Protein AF-A0A383DAI7-F1 (afdb_monomer_lite)

pLDDT: mean 95.08, std 5.39, range [47.72, 98.5]

Secondary structure (DSSP, 8-state):
-----EEEE--SBS--EEEEE-TT--EEEEETT---EEHHHHHHHHT--SHHHHHHHHSPEEEEE-SSSS-EEE-SGGGTTPBBSS-EE-SSS-EE-TT-B--HHHHHHHHHTT--EEEBPGGGGTT-EESS-EE-TTT--EEE-TT-B--HHHHHHHHHTT--EEEEE-GGGSTTTTHHHHHHHH----SHHHHHHHHHHHH-TTSPP-HHHHHHHHHHHHT-TTT-B-TTGGG-

Organism: NCBI:txid408172

Radius of gyration: 21.9 Å; chains: 1; bounding box: 50×42×58 Å

Structure (mmCIF, N/CA/C/O backbone):
data_AF-A0A383DAI7-F1
#
_entry.id   AF-A0A383DAI7-F1
#
loop_
_atom_site.group_PDB
_atom_site.id
_atom_site.type_symbol
_atom_site.label_atom_id
_atom_site.label_alt_id
_atom_site.label_comp_id
_atom_site.label_asym_id
_atom_site.label_entity_id
_atom_site.label_seq_id
_atom_site.pdbx_PDB_ins_code
_atom_site.Cartn_x
_atom_site.Cartn_y
_atom_site.Cartn_z
_atom_site.occupancy
_atom_site.B_iso_or_equiv
_atom_site.auth_seq_id
_atom_site.auth_comp_id
_atom_site.auth_asym_id
_atom_site.auth_atom_id
_atom_site.pdbx_PDB_model_num
ATOM 1 N N . ASP A 1 1 ? 25.869 6.395 13.790 1.00 47.72 1 ASP A N 1
ATOM 2 C CA . ASP A 1 1 ? 25.777 5.940 12.390 1.00 47.72 1 ASP A CA 1
ATOM 3 C C . ASP A 1 1 ? 24.558 5.067 12.188 1.00 47.72 1 ASP A C 1
ATOM 5 O O . ASP A 1 1 ? 24.351 4.128 12.946 1.00 47.72 1 ASP A O 1
ATOM 9 N N . ARG A 1 2 ? 23.694 5.430 11.236 1.00 57.94 2 ARG A N 1
ATOM 10 C CA . ARG A 1 2 ? 22.498 4.650 10.897 1.00 57.94 2 ARG A CA 1
ATOM 11 C C . ARG A 1 2 ? 22.957 3.480 10.023 1.00 57.94 2 ARG A C 1
ATOM 13 O O . ARG A 1 2 ? 23.590 3.718 8.997 1.00 57.94 2 ARG A O 1
ATOM 20 N N . GLN A 1 3 ? 22.703 2.244 10.447 1.00 65.12 3 GLN A N 1
ATOM 21 C CA . GLN A 1 3 ? 23.078 1.055 9.682 1.00 65.12 3 GLN A CA 1
ATOM 22 C C . GLN A 1 3 ? 22.303 1.054 8.358 1.00 65.12 3 GLN A C 1
ATOM 24 O O . GLN A 1 3 ? 21.074 1.025 8.356 1.00 65.12 3 GLN A O 1
ATOM 29 N N . LEU A 1 4 ? 23.019 1.155 7.238 1.00 75.88 4 LEU A N 1
ATOM 30 C CA . LEU A 1 4 ? 22.425 1.069 5.908 1.00 75.88 4 LEU A CA 1
ATOM 31 C C . LEU A 1 4 ? 22.321 -0.406 5.528 1.00 75.88 4 LEU A C 1
ATOM 33 O O . LEU A 1 4 ? 23.326 -1.115 5.492 1.00 75.88 4 LEU A O 1
ATOM 37 N N . PHE A 1 5 ? 21.100 -0.860 5.262 1.00 84.56 5 PHE A N 1
ATOM 38 C CA . PHE A 1 5 ? 20.837 -2.201 4.756 1.00 84.56 5 PHE A CA 1
ATOM 39 C C . PHE A 1 5 ? 20.836 -2.186 3.228 1.00 84.56 5 PHE A C 1
ATOM 41 O O . PHE A 1 5 ? 20.325 -1.251 2.606 1.00 84.56 5 PHE A O 1
ATOM 48 N N . VAL A 1 6 ? 21.399 -3.237 2.636 1.00 90.62 6 VAL A N 1
ATOM 49 C CA . VAL A 1 6 ? 21.390 -3.482 1.193 1.00 90.62 6 VAL A CA 1
ATOM 50 C C . VAL A 1 6 ? 20.902 -4.905 0.967 1.00 90.62 6 VAL A C 1
ATOM 52 O O . VAL A 1 6 ? 21.337 -5.824 1.659 1.00 90.62 6 VAL A O 1
ATOM 55 N N . ALA A 1 7 ? 20.015 -5.086 -0.006 1.00 94.75 7 ALA A N 1
ATOM 56 C CA . ALA A 1 7 ? 19.607 -6.395 -0.497 1.00 94.75 7 ALA A CA 1
ATOM 57 C C . ALA A 1 7 ? 20.043 -6.540 -1.955 1.00 94.75 7 ALA A C 1
ATOM 59 O O . ALA A 1 7 ? 19.902 -5.603 -2.739 1.00 94.75 7 ALA A O 1
ATOM 60 N N . GLN A 1 8 ? 20.575 -7.702 -2.329 1.00 96.19 8 GLN A N 1
ATOM 61 C CA . GLN A 1 8 ? 21.038 -7.967 -3.690 1.00 96.19 8 GLN A CA 1
ATOM 62 C C . GLN A 1 8 ? 20.413 -9.256 -4.214 1.00 96.19 8 GLN A C 1
ATOM 64 O O . GLN A 1 8 ? 20.412 -10.281 -3.538 1.00 96.19 8 GLN A O 1
ATOM 69 N N . ILE A 1 9 ? 19.907 -9.196 -5.440 1.00 96.50 9 ILE A N 1
ATOM 70 C CA . ILE A 1 9 ? 19.391 -10.327 -6.201 1.00 96.50 9 ILE A CA 1
ATOM 71 C C . ILE A 1 9 ? 20.384 -10.581 -7.329 1.00 96.50 9 ILE A C 1
ATOM 73 O O . ILE A 1 9 ? 20.496 -9.795 -8.275 1.00 96.50 9 ILE A O 1
ATOM 77 N N . ILE A 1 10 ? 21.127 -11.677 -7.195 1.00 96.06 10 ILE A N 1
ATOM 78 C CA . ILE A 1 10 ? 22.219 -12.045 -8.092 1.00 96.06 10 ILE A CA 1
ATOM 79 C C . ILE A 1 10 ? 21.820 -13.328 -8.826 1.00 96.06 10 ILE A C 1
ATOM 81 O O . ILE A 1 10 ? 21.856 -14.406 -8.229 1.00 96.06 10 ILE A O 1
ATOM 85 N N . PRO A 1 11 ? 21.410 -13.247 -10.102 1.00 96.25 11 PRO A N 1
ATOM 86 C CA . PRO A 1 11 ? 21.121 -14.438 -10.885 1.00 96.25 11 PRO A CA 1
ATOM 87 C C . PRO A 1 11 ? 22.417 -15.158 -11.284 1.00 96.25 11 PRO A C 1
ATOM 89 O O . PRO A 1 11 ? 23.485 -14.551 -11.376 1.00 96.25 11 PRO A O 1
ATOM 92 N N . TYR A 1 12 ? 22.312 -16.450 -11.607 1.00 96.50 12 TYR A N 1
ATOM 93 C CA . TYR A 1 12 ? 23.394 -17.181 -12.277 1.00 96.50 12 TYR A CA 1
ATOM 94 C C . TYR A 1 12 ? 23.713 -16.544 -13.637 1.00 96.50 12 TYR A C 1
ATOM 96 O O . TYR A 1 12 ? 24.871 -16.455 -14.047 1.00 96.50 12 TYR A O 1
ATOM 104 N N . ARG A 1 13 ? 22.676 -16.067 -14.331 1.00 96.38 13 ARG A N 1
ATOM 105 C CA . ARG A 1 13 ? 22.780 -15.379 -15.614 1.00 96.38 13 ARG A CA 1
ATOM 106 C C . ARG A 1 13 ? 21.677 -14.336 -15.727 1.00 96.38 13 ARG A C 1
ATOM 108 O O . ARG A 1 13 ? 20.520 -14.668 -15.510 1.00 96.38 13 ARG A O 1
ATOM 115 N N . GLY A 1 14 ? 22.027 -13.108 -16.095 1.00 96.38 14 GLY A N 1
ATOM 116 C CA . GLY A 1 14 ? 21.077 -12.003 -16.239 1.00 96.38 14 GLY A CA 1
ATOM 117 C C . GLY A 1 14 ? 21.451 -10.799 -15.381 1.00 96.38 14 GLY A C 1
ATOM 118 O O . GLY A 1 14 ? 22.552 -10.743 -14.828 1.00 96.38 14 GLY A O 1
ATOM 119 N N . SER A 1 15 ? 20.539 -9.833 -15.300 1.00 96.75 15 SER A N 1
ATOM 120 C CA . SER A 1 15 ? 20.807 -8.552 -14.649 1.00 96.75 15 SER A CA 1
ATOM 121 C C . SER A 1 15 ? 20.764 -8.619 -13.123 1.00 96.75 15 SER A C 1
ATOM 123 O O . SER A 1 15 ? 19.900 -9.257 -12.529 1.00 96.75 15 SER A O 1
ATOM 125 N N . TRP A 1 16 ? 21.679 -7.922 -12.463 1.00 96.62 16 TRP A N 1
ATOM 126 C CA . TRP A 1 16 ? 21.687 -7.828 -11.002 1.00 96.62 16 TRP A CA 1
ATOM 127 C C . TRP A 1 16 ? 20.705 -6.756 -10.549 1.00 96.62 16 TRP A C 1
ATOM 129 O O . TRP A 1 16 ? 20.630 -5.696 -11.173 1.00 96.62 16 TRP A O 1
ATOM 139 N N . VAL A 1 17 ? 19.996 -7.005 -9.449 1.00 97.94 17 VAL A N 1
ATOM 140 C CA . VAL A 1 17 ? 19.117 -6.013 -8.817 1.00 97.94 17 VAL A CA 1
ATOM 141 C C . VAL A 1 17 ? 19.597 -5.765 -7.401 1.00 97.94 17 VAL A C 1
ATOM 143 O O . VAL A 1 17 ? 19.804 -6.704 -6.642 1.00 97.94 17 VAL A O 1
ATOM 146 N N . GLU A 1 18 ? 19.779 -4.504 -7.038 1.00 97.62 18 GLU A N 1
ATOM 147 C CA . GLU A 1 18 ? 20.257 -4.119 -5.712 1.00 97.62 18 GLU A CA 1
ATOM 148 C C . GLU A 1 18 ? 19.312 -3.076 -5.123 1.00 97.62 18 GLU A C 1
ATOM 150 O O . GLU A 1 18 ? 19.076 -2.049 -5.756 1.00 97.62 18 GLU A O 1
ATOM 155 N N . PHE A 1 19 ? 18.780 -3.330 -3.930 1.00 97.12 19 PHE A N 1
ATOM 156 C CA . PHE A 1 19 ? 17.951 -2.396 -3.176 1.00 97.12 19 PHE A CA 1
ATOM 157 C C . PHE A 1 19 ? 18.759 -1.781 -2.038 1.00 97.12 19 PHE A C 1
ATOM 159 O O . PHE A 1 19 ? 19.460 -2.492 -1.318 1.00 97.12 19 PHE A O 1
ATOM 166 N N . GLU A 1 20 ? 18.645 -0.468 -1.859 1.00 94.62 20 GLU A N 1
ATOM 167 C CA . GLU A 1 20 ? 19.342 0.272 -0.804 1.00 94.62 20 GLU A CA 1
ATOM 168 C C . GLU A 1 20 ? 18.460 1.384 -0.229 1.00 94.62 20 GLU A C 1
ATOM 170 O O . GLU A 1 20 ? 17.701 2.030 -0.956 1.00 94.62 20 GLU A O 1
ATOM 175 N N . TYR A 1 21 ? 18.601 1.647 1.070 1.00 91.31 21 TYR A N 1
ATOM 176 C CA . TYR A 1 21 ? 18.029 2.832 1.709 1.00 91.31 21 TYR A CA 1
ATOM 177 C C . TYR A 1 21 ? 19.010 4.002 1.639 1.00 91.31 21 TYR A C 1
ATOM 179 O O . TYR A 1 21 ? 20.227 3.814 1.708 1.00 91.31 21 TYR A O 1
ATOM 187 N N . ASP A 1 22 ? 18.499 5.228 1.551 1.00 89.19 22 ASP A N 1
ATOM 188 C CA . ASP A 1 22 ? 19.302 6.419 1.831 1.00 89.19 22 ASP A CA 1
ATOM 189 C C . ASP A 1 22 ? 19.131 6.916 3.278 1.00 89.19 22 ASP A C 1
ATOM 191 O O . ASP A 1 22 ? 18.362 6.378 4.074 1.00 89.19 22 ASP A O 1
ATOM 195 N N . ALA A 1 23 ? 19.848 7.985 3.636 1.00 86.88 23 ALA A N 1
ATOM 196 C CA . ALA A 1 23 ? 19.765 8.586 4.969 1.00 86.88 23 ALA A CA 1
ATOM 197 C C . ALA A 1 23 ? 18.363 9.131 5.325 1.00 86.88 23 ALA A C 1
ATOM 199 O O . ALA A 1 23 ? 18.073 9.344 6.505 1.00 86.88 23 ALA A O 1
ATOM 200 N N . LYS A 1 24 ? 17.504 9.354 4.322 1.00 88.44 24 LYS A N 1
ATOM 201 C CA . LYS A 1 24 ? 16.123 9.834 4.452 1.00 88.44 24 LYS A CA 1
ATOM 202 C C . LYS A 1 24 ? 15.103 8.687 4.431 1.00 88.44 24 LYS A C 1
ATOM 204 O O . LYS A 1 24 ? 13.914 8.972 4.347 1.00 88.44 24 LYS A O 1
ATOM 209 N N . ASN A 1 25 ? 15.549 7.430 4.534 1.00 88.00 25 ASN A N 1
ATOM 210 C CA . ASN A 1 25 ? 14.718 6.222 4.460 1.00 88.00 25 ASN A CA 1
ATOM 211 C C . ASN A 1 25 ? 13.966 6.048 3.128 1.00 88.00 25 ASN A C 1
ATOM 213 O O . ASN A 1 25 ? 12.974 5.326 3.078 1.00 88.00 25 ASN A O 1
ATOM 217 N N . LEU A 1 26 ? 14.433 6.666 2.040 1.00 94.19 26 LEU A N 1
ATOM 218 C CA . LEU A 1 26 ? 13.880 6.394 0.715 1.00 94.19 26 LEU A CA 1
ATOM 219 C C . LEU A 1 26 ? 14.482 5.102 0.167 1.00 94.19 26 LEU A C 1
ATOM 221 O O . LEU A 1 26 ? 15.702 4.912 0.224 1.00 94.19 26 LEU A O 1
ATOM 225 N N . LEU A 1 27 ? 13.631 4.238 -0.382 1.00 96.38 27 LEU A N 1
ATOM 226 C CA . LEU A 1 27 ? 14.052 2.981 -0.983 1.00 96.38 27 LEU A CA 1
ATOM 227 C C . LEU A 1 27 ? 14.440 3.202 -2.443 1.00 96.38 27 LEU A C 1
ATOM 229 O O . LEU A 1 27 ? 13.632 3.625 -3.275 1.00 96.38 27 LEU A O 1
ATOM 233 N N . TYR A 1 28 ? 15.685 2.875 -2.758 1.00 97.31 28 TYR A N 1
ATOM 234 C CA . TYR A 1 28 ? 16.216 2.905 -4.109 1.00 97.31 28 TYR A CA 1
ATOM 235 C C . TYR A 1 28 ? 16.496 1.502 -4.617 1.00 97.31 28 TYR A C 1
ATOM 237 O O . TYR A 1 28 ? 16.726 0.571 -3.850 1.00 97.31 28 TYR A O 1
ATOM 245 N N . VAL A 1 29 ? 16.543 1.392 -5.937 1.00 97.94 29 VAL A N 1
ATOM 246 C CA . VAL A 1 29 ? 16.979 0.210 -6.661 1.00 97.94 29 VAL A CA 1
ATOM 247 C C . VAL A 1 29 ? 18.035 0.582 -7.701 1.00 97.94 29 VAL A C 1
ATOM 249 O O . VAL A 1 29 ? 18.036 1.683 -8.265 1.00 97.94 29 VAL A O 1
ATOM 252 N N . ARG A 1 30 ? 18.948 -0.349 -7.962 1.00 97.06 30 ARG A N 1
ATOM 253 C CA . ARG A 1 30 ? 19.915 -0.326 -9.060 1.00 97.06 30 ARG A CA 1
ATOM 254 C C . ARG A 1 30 ? 19.759 -1.599 -9.868 1.00 97.06 30 ARG A C 1
ATOM 256 O O . ARG A 1 30 ? 19.587 -2.673 -9.303 1.00 97.06 30 ARG A O 1
ATOM 263 N N . ILE A 1 31 ? 19.890 -1.466 -11.180 1.00 97.75 31 ILE A N 1
ATOM 264 C CA . ILE A 1 31 ? 19.975 -2.600 -12.096 1.00 97.75 31 ILE A CA 1
ATOM 265 C C . ILE A 1 31 ? 21.364 -2.564 -12.737 1.00 97.75 31 ILE A C 1
ATOM 267 O O . ILE A 1 31 ? 21.794 -1.501 -13.191 1.00 97.75 31 ILE A O 1
ATOM 271 N N . ASP A 1 32 ? 22.091 -3.681 -12.720 1.00 94.88 32 ASP A N 1
ATOM 272 C CA . ASP A 1 32 ? 23.451 -3.816 -13.273 1.00 94.88 32 ASP A CA 1
ATOM 273 C C . ASP A 1 32 ? 24.429 -2.724 -12.804 1.00 94.88 32 ASP A C 1
ATOM 275 O O . ASP A 1 32 ? 25.211 -2.169 -13.584 1.00 94.88 32 ASP A O 1
ATOM 279 N N . ARG A 1 33 ? 24.352 -2.368 -11.512 1.00 91.31 33 ARG A N 1
ATOM 280 C CA . ARG A 1 33 ? 25.168 -1.318 -10.867 1.00 91.31 33 ARG A CA 1
ATOM 281 C C . ARG A 1 33 ? 25.083 0.057 -11.548 1.00 91.31 33 ARG A C 1
ATOM 283 O O . ARG A 1 33 ? 25.945 0.915 -11.346 1.00 91.31 33 ARG A O 1
ATOM 290 N N . LYS A 1 34 ? 24.041 0.299 -12.350 1.00 93.6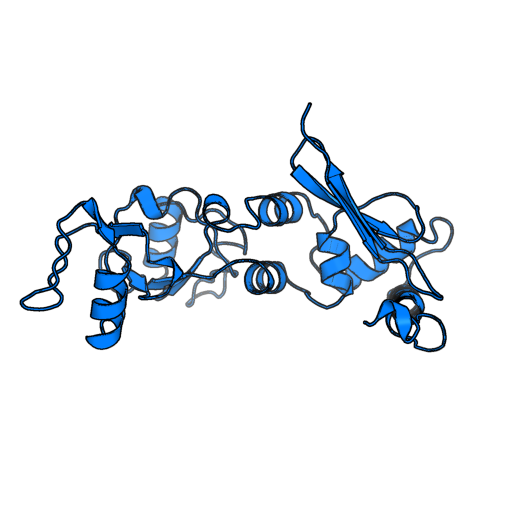2 34 LYS A N 1
ATOM 291 C CA . LYS A 1 34 ? 23.766 1.602 -12.967 1.00 93.62 34 LYS A CA 1
ATOM 292 C C . LYS A 1 34 ? 23.264 2.608 -11.923 1.00 93.62 34 LYS A C 1
ATOM 294 O O . LYS A 1 34 ? 23.224 2.347 -10.716 1.00 93.62 34 LYS A O 1
ATOM 299 N N . ARG A 1 35 ? 22.934 3.818 -12.390 1.00 93.06 35 ARG A N 1
ATOM 300 C CA . ARG A 1 35 ? 22.412 4.891 -11.533 1.00 93.06 35 ARG A CA 1
ATOM 301 C C . ARG A 1 35 ? 21.141 4.425 -10.824 1.00 93.06 35 ARG A C 1
ATOM 303 O O . ARG A 1 35 ? 20.253 3.864 -11.461 1.00 93.06 35 ARG A O 1
ATOM 310 N N . LYS A 1 36 ? 21.074 4.692 -9.521 1.00 95.69 36 LYS A N 1
ATOM 311 C CA . LYS A 1 36 ? 19.928 4.335 -8.689 1.00 95.69 36 LYS A CA 1
ATOM 312 C C . LYS A 1 36 ? 18.686 5.154 -9.024 1.00 95.69 36 LYS A C 1
ATOM 314 O O . LYS A 1 36 ? 18.795 6.288 -9.498 1.00 95.69 36 LYS A O 1
ATOM 319 N N . PHE A 1 37 ? 17.527 4.593 -8.716 1.00 97.50 37 PHE A N 1
ATOM 320 C CA . PHE A 1 37 ? 16.221 5.234 -8.837 1.00 97.50 37 PHE A CA 1
ATOM 321 C C . PHE A 1 37 ? 15.249 4.701 -7.7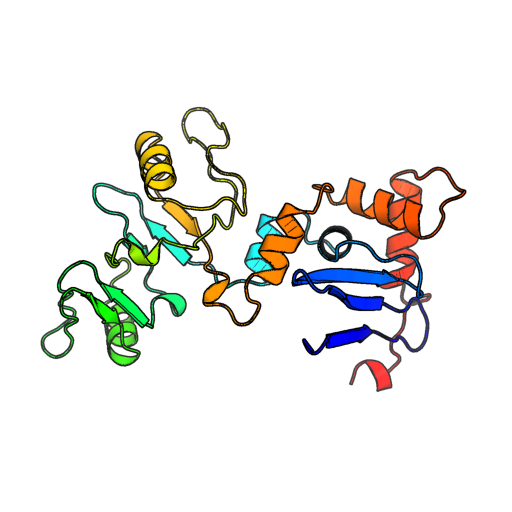94 1.00 97.50 37 PHE A C 1
ATOM 323 O O . PHE A 1 37 ? 15.578 3.732 -7.121 1.00 97.50 37 PHE A O 1
ATOM 330 N N . LEU A 1 38 ? 14.106 5.361 -7.600 1.00 98.12 38 LEU A N 1
ATOM 331 C CA . LEU A 1 38 ? 13.148 4.950 -6.572 1.00 98.12 38 LEU A CA 1
ATOM 332 C C . LEU A 1 38 ? 12.634 3.539 -6.865 1.00 98.12 38 LEU A C 1
ATOM 334 O O . LEU A 1 38 ? 12.279 3.220 -8.001 1.00 98.12 38 LEU A O 1
ATOM 338 N N . ALA A 1 39 ? 12.605 2.694 -5.839 1.00 98.00 39 ALA A N 1
ATOM 339 C CA . ALA A 1 39 ? 12.221 1.295 -5.983 1.00 98.00 39 ALA A CA 1
ATOM 340 C C . ALA A 1 39 ? 10.762 1.118 -6.426 1.00 98.00 39 ALA A C 1
ATOM 342 O O . ALA A 1 39 ? 10.452 0.155 -7.120 1.00 98.00 39 ALA A O 1
ATOM 343 N N . THR A 1 40 ? 9.884 2.068 -6.104 1.00 98.25 40 THR A N 1
ATOM 344 C CA . THR A 1 40 ? 8.477 2.078 -6.534 1.00 98.25 40 THR A CA 1
ATOM 345 C C . THR A 1 40 ? 8.326 2.100 -8.055 1.00 98.25 40 THR A C 1
ATOM 347 O O . THR A 1 40 ? 7.467 1.400 -8.580 1.00 98.25 40 THR A O 1
ATOM 350 N N . VAL A 1 41 ? 9.227 2.767 -8.786 1.00 98.44 41 VAL A N 1
ATOM 351 C CA . VAL A 1 41 ? 9.269 2.715 -10.259 1.00 98.44 41 VAL A CA 1
ATOM 352 C C . VAL A 1 41 ? 9.520 1.284 -10.742 1.00 98.44 41 VAL A C 1
ATOM 354 O O . VAL A 1 41 ? 8.886 0.811 -11.679 1.00 98.44 41 VAL A O 1
ATOM 357 N N . PHE A 1 42 ? 10.427 0.557 -10.089 1.00 98.31 42 PHE A N 1
ATOM 358 C CA . PHE A 1 42 ? 10.699 -0.836 -10.442 1.00 98.31 42 PHE A CA 1
ATOM 359 C C . PHE A 1 42 ? 9.532 -1.761 -10.091 1.00 98.31 42 PHE A C 1
ATOM 361 O O . PHE A 1 42 ? 9.179 -2.609 -10.903 1.00 98.31 42 PHE A O 1
ATOM 368 N N . LEU A 1 43 ? 8.878 -1.553 -8.944 1.00 98.19 43 LEU A N 1
ATOM 369 C CA . LEU A 1 43 ? 7.664 -2.287 -8.568 1.00 98.19 43 LEU A CA 1
ATOM 370 C C . LEU A 1 43 ? 6.535 -2.092 -9.595 1.00 98.19 43 LEU A C 1
ATOM 372 O O . LEU A 1 43 ? 5.910 -3.070 -10.005 1.00 98.19 43 LEU A O 1
ATOM 376 N N . ARG A 1 44 ? 6.345 -0.863 -10.095 1.00 98.31 44 ARG A N 1
ATOM 377 C CA . ARG A 1 44 ? 5.405 -0.581 -11.193 1.00 98.31 44 ARG A CA 1
ATOM 378 C C . ARG A 1 44 ? 5.750 -1.352 -12.453 1.00 98.31 44 ARG A C 1
ATOM 380 O O . ARG A 1 44 ? 4.868 -1.967 -13.048 1.00 98.31 44 ARG A O 1
ATOM 387 N N . ALA A 1 45 ? 7.022 -1.371 -12.845 1.00 98.00 45 ALA A N 1
ATOM 388 C CA . ALA A 1 45 ? 7.475 -2.133 -14.006 1.00 98.00 45 ALA A CA 1
ATOM 389 C C . ALA A 1 45 ? 7.293 -3.654 -13.833 1.00 98.00 45 ALA A C 1
ATOM 391 O O . ALA A 1 45 ? 6.983 -4.334 -14.806 1.00 98.00 45 ALA A O 1
ATOM 392 N N . LEU A 1 46 ? 7.415 -4.181 -12.608 1.00 97.19 46 LEU A N 1
ATOM 393 C CA . LEU A 1 46 ? 7.151 -5.592 -12.291 1.00 97.19 46 LEU A CA 1
ATOM 394 C C . LEU A 1 46 ? 5.663 -5.969 -12.319 1.00 97.19 46 LEU A C 1
ATOM 396 O O . LEU A 1 46 ? 5.348 -7.156 -12.341 1.00 97.19 46 LEU A O 1
ATOM 400 N N . GLY A 1 47 ? 4.762 -4.985 -12.338 1.00 95.88 47 GLY A N 1
ATOM 401 C CA . GLY A 1 47 ? 3.326 -5.210 -12.481 1.00 95.88 47 GLY A CA 1
ATOM 402 C C . GLY A 1 47 ? 2.466 -4.705 -11.327 1.00 95.88 47 GLY A C 1
ATOM 403 O O . GLY A 1 47 ? 1.259 -4.854 -11.438 1.00 95.88 47 GLY A O 1
ATOM 404 N N . LEU A 1 48 ? 3.044 -4.086 -10.287 1.00 97.56 48 LEU A N 1
ATOM 405 C CA . LEU A 1 48 ? 2.288 -3.370 -9.247 1.00 97.56 48 LEU A CA 1
ATOM 406 C C . LEU A 1 48 ? 1.998 -1.943 -9.731 1.00 97.56 48 LEU A C 1
ATOM 408 O O . LEU A 1 48 ? 2.730 -1.002 -9.423 1.00 97.56 48 LEU A O 1
ATOM 412 N N . ARG A 1 49 ? 1.010 -1.806 -10.614 1.00 94.88 49 ARG A N 1
ATOM 413 C CA . ARG A 1 49 ? 0.850 -0.660 -11.524 1.00 94.88 49 ARG A CA 1
ATOM 414 C C . ARG A 1 49 ? 0.490 0.628 -10.801 1.00 94.88 49 ARG A C 1
ATOM 416 O O . ARG A 1 49 ? 0.971 1.692 -11.200 1.00 94.88 49 ARG A O 1
ATOM 423 N N . GLY A 1 50 ? -0.330 0.525 -9.761 1.00 95.38 50 GLY A N 1
ATOM 424 C CA . GLY A 1 50 ? -0.841 1.636 -8.966 1.00 95.38 50 GLY A CA 1
ATOM 425 C C . GLY A 1 50 ? -0.159 1.776 -7.604 1.00 95.38 50 GLY A C 1
ATOM 426 O O . GLY A 1 50 ? 0.545 0.881 -7.136 1.00 95.38 50 GLY A O 1
ATOM 427 N N . ALA A 1 51 ? -0.325 2.945 -6.975 1.00 97.31 51 ALA A N 1
ATOM 428 C CA . ALA A 1 51 ? 0.137 3.124 -5.597 1.00 97.31 51 ALA A CA 1
ATOM 429 C C . ALA A 1 51 ? -0.653 2.215 -4.645 1.00 97.31 51 ALA A C 1
ATOM 431 O O . ALA A 1 51 ? -0.061 1.608 -3.762 1.00 97.31 51 ALA A O 1
ATOM 432 N N . ASP A 1 52 ? -1.950 2.060 -4.890 1.00 97.12 52 ASP A N 1
ATOM 433 C CA . ASP A 1 52 ? -2.853 1.141 -4.210 1.00 97.12 52 ASP A CA 1
ATOM 434 C C . ASP A 1 52 ? -2.373 -0.314 -4.255 1.00 97.12 52 ASP A C 1
ATOM 436 O O . ASP A 1 52 ? -2.272 -0.954 -3.212 1.00 97.12 52 ASP A O 1
ATOM 440 N N . GLU A 1 53 ? -1.989 -0.830 -5.427 1.00 97.75 53 GLU A N 1
ATOM 441 C CA . GLU A 1 53 ? -1.478 -2.201 -5.555 1.00 97.75 53 GLU A CA 1
ATOM 442 C C . GLU A 1 53 ? -0.190 -2.399 -4.747 1.00 97.75 53 GLU A C 1
ATOM 444 O O . GLU A 1 53 ? -0.029 -3.409 -4.059 1.00 97.75 53 GLU A O 1
ATOM 449 N N . ILE A 1 54 ? 0.721 -1.420 -4.786 1.00 98.06 54 ILE A N 1
ATOM 450 C CA . ILE A 1 54 ? 1.949 -1.443 -3.982 1.00 98.06 54 ILE A CA 1
ATOM 451 C C . ILE A 1 54 ? 1.590 -1.435 -2.492 1.00 98.06 54 ILE A C 1
ATOM 453 O O . ILE A 1 54 ? 2.064 -2.286 -1.743 1.00 98.06 54 ILE A O 1
ATOM 457 N N . LEU A 1 55 ? 0.735 -0.514 -2.050 1.00 98.06 55 LEU A N 1
ATOM 458 C CA . LEU A 1 55 ? 0.355 -0.394 -0.645 1.00 98.06 55 LEU A CA 1
ATOM 459 C C . LEU A 1 55 ? -0.327 -1.667 -0.131 1.00 98.06 55 LEU A C 1
ATOM 461 O O . LEU A 1 55 ? 0.085 -2.184 0.901 1.00 98.06 55 LEU A O 1
ATOM 465 N N . LYS A 1 56 ? -1.283 -2.223 -0.882 1.00 97.00 56 LYS A N 1
ATOM 466 C CA . LYS A 1 56 ? -1.991 -3.471 -0.548 1.00 97.00 56 LYS A CA 1
ATOM 467 C C . LYS A 1 56 ? -1.091 -4.704 -0.542 1.00 97.00 56 LYS A C 1
ATOM 469 O O . LYS A 1 56 ? -1.382 -5.664 0.163 1.00 97.00 56 LYS A O 1
ATOM 474 N N . THR A 1 57 ? -0.019 -4.699 -1.334 1.00 97.44 57 THR A N 1
ATOM 475 C CA . THR A 1 57 ? 0.942 -5.812 -1.374 1.00 97.44 57 THR A CA 1
ATOM 476 C C . THR A 1 57 ? 1.813 -5.852 -0.124 1.00 97.44 57 THR A C 1
ATOM 478 O O . THR A 1 57 ? 2.179 -6.930 0.338 1.00 97.44 57 THR A O 1
ATOM 481 N N . PHE A 1 58 ? 2.181 -4.681 0.394 1.00 96.62 58 PHE A N 1
ATOM 482 C CA . PHE A 1 58 ? 3.208 -4.567 1.422 1.00 96.62 58 PHE A CA 1
ATOM 483 C C . PHE A 1 58 ? 2.645 -4.257 2.812 1.00 96.62 58 PHE A C 1
ATOM 485 O O . PHE A 1 58 ? 3.183 -4.765 3.785 1.00 96.62 58 PHE A O 1
ATOM 492 N N . TYR A 1 59 ? 1.563 -3.489 2.926 1.00 97.50 59 TYR A N 1
ATOM 493 C CA . TYR A 1 59 ? 0.994 -3.103 4.215 1.00 97.50 59 TYR A CA 1
ATOM 494 C C . TYR A 1 59 ? -0.245 -3.911 4.582 1.00 97.50 59 TYR A C 1
ATOM 496 O O . TYR A 1 59 ? -1.054 -4.279 3.728 1.00 97.50 59 TYR A O 1
ATOM 504 N N . ALA A 1 60 ? -0.448 -4.105 5.885 1.00 96.38 60 ALA A N 1
ATOM 505 C CA . ALA A 1 60 ? -1.739 -4.548 6.388 1.00 96.38 60 ALA A CA 1
ATOM 506 C C . ALA A 1 60 ? -2.799 -3.444 6.215 1.00 96.38 60 ALA A C 1
ATOM 508 O O . ALA A 1 60 ? -2.606 -2.302 6.645 1.00 96.38 60 ALA A O 1
ATOM 509 N N . ILE A 1 61 ? -3.924 -3.802 5.591 1.00 97.56 61 ILE A N 1
ATOM 510 C CA . ILE A 1 61 ? -5.011 -2.872 5.275 1.00 97.56 61 ILE A CA 1
ATOM 511 C C . ILE A 1 61 ? -6.155 -3.020 6.273 1.00 97.56 61 ILE A C 1
ATOM 513 O O . ILE A 1 61 ? -6.631 -4.119 6.562 1.00 97.56 61 ILE A O 1
ATOM 517 N N . ASP A 1 62 ? -6.605 -1.879 6.769 1.00 97.69 62 ASP A N 1
ATOM 518 C CA . ASP A 1 62 ? -7.719 -1.706 7.679 1.00 97.69 62 ASP A CA 1
ATOM 519 C C . ASP A 1 62 ? -8.920 -1.118 6.930 1.00 97.69 62 ASP A C 1
ATOM 521 O O . ASP A 1 62 ? -8.772 -0.212 6.114 1.00 97.69 62 ASP A O 1
ATOM 525 N N . ARG A 1 63 ? -10.125 -1.612 7.224 1.00 98.06 63 ARG A N 1
ATOM 526 C CA . ARG A 1 63 ? -11.379 -1.060 6.690 1.00 98.06 63 ARG A CA 1
ATOM 527 C C . ARG A 1 63 ? -12.051 -0.197 7.745 1.00 98.06 63 ARG A C 1
ATOM 529 O O . ARG A 1 63 ? -12.161 -0.619 8.898 1.00 98.06 63 ARG A O 1
ATOM 536 N N . ILE A 1 64 ? -12.530 0.976 7.346 1.00 97.69 64 ILE A N 1
ATOM 537 C CA . ILE A 1 64 ? -13.210 1.928 8.226 1.00 97.69 64 ILE A CA 1
ATOM 538 C C . ILE A 1 64 ? -14.609 2.187 7.695 1.00 97.69 64 ILE A C 1
ATOM 540 O O . ILE A 1 64 ? -14.767 2.793 6.640 1.00 97.69 64 ILE A O 1
ATOM 544 N N . SER A 1 65 ? -15.620 1.778 8.457 1.00 97.44 65 SER A N 1
ATOM 545 C CA . SER A 1 65 ? -17.004 2.150 8.194 1.00 97.44 65 SER A CA 1
ATOM 546 C C . SER A 1 65 ? -17.211 3.603 8.595 1.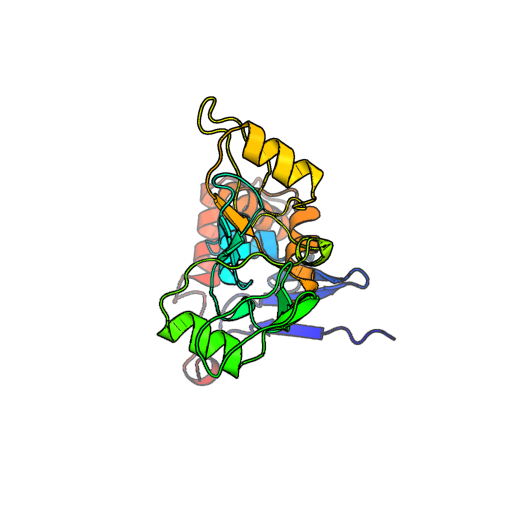00 97.44 65 SER A C 1
ATOM 548 O O . SER A 1 65 ? -17.006 3.981 9.749 1.00 97.44 65 SER A O 1
ATOM 550 N N . LEU A 1 66 ? -17.703 4.386 7.647 1.00 95.25 66 LEU A N 1
ATOM 551 C CA . LEU A 1 66 ? -18.078 5.788 7.788 1.00 95.25 66 LEU A CA 1
ATOM 552 C C . LEU A 1 66 ? -19.602 5.989 7.802 1.00 95.25 66 LEU A C 1
ATOM 554 O O . LEU A 1 66 ? -20.076 7.119 7.929 1.00 95.25 66 LEU A O 1
ATOM 558 N N . ARG A 1 67 ? -20.365 4.890 7.717 1.00 90.81 67 ARG A N 1
ATOM 559 C CA . ARG A 1 67 ? -21.828 4.867 7.834 1.00 90.81 67 ARG A CA 1
ATOM 560 C C . ARG A 1 67 ? -22.294 5.422 9.174 1.00 90.81 67 ARG A C 1
ATOM 562 O O . ARG A 1 67 ? -21.898 4.879 10.206 1.00 90.81 67 ARG A O 1
ATOM 569 N N . GLU A 1 68 ? -23.187 6.410 9.090 1.00 82.00 68 GLU A N 1
ATOM 570 C CA . GLU A 1 68 ? -23.958 7.051 10.165 1.00 82.00 68 GLU A CA 1
ATOM 571 C C . GLU A 1 68 ? -23.257 7.116 11.531 1.00 82.00 68 GLU A C 1
ATOM 573 O O . GLU A 1 68 ? -23.169 6.136 12.273 1.00 82.00 68 GLU A O 1
ATOM 578 N N . GLY A 1 69 ? -22.842 8.326 11.906 1.00 87.50 69 GLY A N 1
ATOM 579 C CA . GLY A 1 69 ? -22.227 8.599 13.198 1.00 87.50 69 GLY A CA 1
ATOM 580 C C . GLY A 1 69 ? -20.708 8.491 13.153 1.00 87.50 69 GLY A C 1
ATOM 581 O O . GLY A 1 69 ? -20.058 8.951 12.213 1.00 87.50 69 GLY A O 1
ATOM 582 N N . GLU A 1 70 ? -20.142 7.951 14.223 1.00 90.88 70 GLU A N 1
ATOM 583 C CA . GLU A 1 70 ? -18.700 7.915 14.426 1.00 90.88 70 GLU A CA 1
ATOM 584 C C . GLU A 1 70 ? -18.034 6.828 13.568 1.00 90.88 70 GLU A C 1
ATOM 586 O O . GLU A 1 70 ? -18.585 5.729 13.435 1.00 90.88 70 GLU A O 1
ATOM 591 N N . PRO A 1 71 ? -16.840 7.096 13.009 1.00 94.25 71 PRO A N 1
ATOM 592 C CA . PRO A 1 71 ? -16.073 6.105 12.268 1.00 94.25 71 PRO A CA 1
ATOM 593 C C . PRO A 1 71 ? -15.814 4.841 13.090 1.00 94.25 71 PRO A C 1
ATOM 595 O O . PRO A 1 71 ? -15.394 4.897 14.251 1.00 94.25 71 PRO A O 1
ATOM 598 N N . ARG A 1 72 ? -16.018 3.679 12.469 1.00 95.94 72 ARG A N 1
ATOM 599 C CA . ARG A 1 72 ? -15.818 2.376 13.108 1.00 95.94 72 ARG A CA 1
ATOM 600 C C . ARG A 1 72 ? -14.788 1.553 12.362 1.00 95.94 72 ARG A C 1
ATOM 602 O O . ARG A 1 72 ? -14.836 1.426 11.144 1.00 95.94 72 ARG A O 1
ATOM 609 N N . TRP A 1 73 ? -13.879 0.959 13.117 1.00 97.00 73 TRP A N 1
ATOM 610 C CA . TRP A 1 73 ? -12.823 0.100 12.609 1.00 97.00 73 TRP A CA 1
ATOM 611 C C . TRP A 1 73 ? -13.338 -1.321 12.421 1.00 97.00 73 TRP A C 1
ATOM 613 O O . TRP A 1 73 ? -14.006 -1.849 13.314 1.00 97.00 73 TRP A O 1
ATOM 623 N N . ALA A 1 74 ? -13.023 -1.947 11.291 1.00 98.12 74 ALA A N 1
ATOM 624 C CA . ALA A 1 74 ? -13.353 -3.347 11.074 1.00 98.12 74 ALA A CA 1
ATOM 625 C C . ALA A 1 74 ? -12.611 -4.249 12.070 1.00 98.12 74 ALA A C 1
ATOM 627 O O . ALA A 1 74 ? -11.449 -4.015 12.413 1.00 98.12 74 ALA A O 1
ATOM 628 N N . VAL A 1 75 ? -13.264 -5.317 12.517 1.00 98.19 75 VAL A N 1
ATOM 629 C CA . VAL A 1 75 ? -12.635 -6.335 13.361 1.00 98.19 75 VAL A CA 1
ATOM 630 C C . VAL A 1 75 ? -11.701 -7.198 12.514 1.00 98.19 75 VAL A C 1
ATOM 632 O O . VAL A 1 75 ? -12.110 -8.113 11.805 1.00 98.19 75 VAL A O 1
ATOM 635 N N . SER A 1 76 ? -10.409 -6.893 12.611 1.00 96.69 76 SER A N 1
ATOM 636 C CA . SER A 1 76 ? -9.307 -7.516 11.872 1.00 96.69 76 SER A CA 1
ATOM 637 C C . SER A 1 76 ? -8.098 -7.763 12.795 1.00 96.69 76 SER A C 1
ATOM 639 O O . SER A 1 76 ? -8.052 -7.240 13.911 1.00 96.69 76 SER A O 1
ATOM 641 N N . PRO A 1 77 ? -7.079 -8.541 12.375 1.00 96.00 77 PRO A N 1
ATOM 642 C CA . PRO A 1 77 ? -5.863 -8.750 13.174 1.00 96.00 77 PRO A CA 1
ATOM 643 C C . PRO A 1 77 ? -5.162 -7.453 13.619 1.00 96.00 77 PRO A C 1
ATOM 645 O O . PRO A 1 77 ? -4.658 -7.365 14.738 1.00 96.00 77 PRO A O 1
ATOM 648 N N . THR A 1 78 ? -5.180 -6.428 12.770 1.00 94.94 78 THR A N 1
ATOM 649 C CA . THR A 1 78 ? -4.612 -5.086 12.994 1.00 94.94 78 THR A CA 1
ATOM 650 C C . THR A 1 78 ? -5.373 -4.255 14.030 1.00 94.94 78 THR A C 1
ATOM 652 O O . THR A 1 78 ? -4.855 -3.246 14.515 1.00 94.94 78 THR A O 1
ATOM 655 N N . LEU A 1 79 ? -6.575 -4.681 14.431 1.00 96.19 79 LEU A N 1
ATOM 656 C CA . LEU A 1 79 ? -7.330 -4.057 15.517 1.00 96.19 79 LEU A CA 1
ATOM 657 C C . LEU A 1 79 ? -6.678 -4.311 16.892 1.00 96.19 79 LEU A C 1
ATOM 659 O O . LEU A 1 79 ? -6.866 -3.532 17.832 1.00 96.19 79 LEU A O 1
ATOM 663 N N . GLN A 1 80 ? -5.872 -5.373 17.025 1.00 96.75 80 GLN A N 1
ATOM 664 C CA . GLN A 1 80 ? -5.157 -5.677 18.264 1.00 96.75 80 GLN A CA 1
ATOM 665 C C . GLN A 1 80 ? -4.284 -4.491 18.705 1.00 96.75 80 GLN A C 1
ATOM 667 O O . GLN A 1 80 ? -3.477 -3.946 17.957 1.00 96.75 80 GLN A O 1
ATOM 672 N N . GLY A 1 81 ? -4.399 -4.109 19.976 1.00 96.31 81 GLY A N 1
ATOM 673 C CA . GLY A 1 81 ? -3.589 -3.055 20.581 1.00 96.31 81 GLY A CA 1
ATOM 674 C C . GLY A 1 81 ? -4.080 -1.628 20.326 1.00 96.31 81 GLY A C 1
ATOM 675 O O . GLY A 1 81 ? -3.586 -0.723 21.007 1.00 96.31 81 GLY A O 1
ATOM 676 N N . ARG A 1 82 ? -5.055 -1.417 19.428 1.00 96.62 82 ARG A N 1
ATOM 677 C CA . ARG A 1 82 ? -5.767 -0.134 19.277 1.00 96.62 82 ARG A CA 1
ATOM 678 C C . ARG A 1 82 ? -6.641 0.139 20.498 1.00 96.62 82 ARG A C 1
ATOM 680 O O . ARG A 1 82 ? -7.070 -0.795 21.180 1.00 96.62 82 ARG A O 1
ATOM 687 N N . ARG A 1 83 ? -6.864 1.411 20.828 1.00 97.44 83 ARG A N 1
ATOM 688 C CA . ARG A 1 83 ? -7.715 1.816 21.956 1.00 97.44 83 ARG A CA 1
ATOM 689 C C . ARG A 1 83 ? -9.161 1.999 21.520 1.00 97.44 83 ARG A C 1
ATOM 691 O O . ARG A 1 83 ? -9.408 2.640 20.509 1.00 97.44 83 ARG A O 1
ATOM 698 N N . VAL A 1 84 ? -10.105 1.491 22.309 1.00 97.75 84 VAL A N 1
ATOM 699 C CA . VAL A 1 84 ? -11.543 1.720 22.077 1.00 97.75 84 VAL A CA 1
ATOM 700 C C . VAL A 1 84 ? -11.957 3.120 22.528 1.00 97.75 84 VAL A C 1
ATOM 702 O O . VAL A 1 84 ? -11.419 3.635 23.515 1.00 97.75 84 VAL A O 1
ATOM 705 N N . LYS A 1 85 ? -12.912 3.737 21.828 1.00 96.31 85 LYS A N 1
ATOM 706 C CA . LYS A 1 85 ? -13.462 5.051 22.199 1.00 96.31 85 LYS A CA 1
ATOM 707 C C . LYS A 1 85 ? -14.330 4.951 23.450 1.00 96.31 85 LYS A C 1
ATOM 709 O O . LYS A 1 85 ? -14.124 5.676 24.422 1.00 96.31 85 LYS A O 1
ATOM 714 N N . SER A 1 86 ? -15.273 4.021 23.418 1.00 95.44 86 SER A N 1
ATOM 715 C CA . SER A 1 86 ? -16.283 3.761 24.439 1.00 95.44 86 SER A CA 1
ATOM 716 C C . SER A 1 86 ? -16.090 2.362 25.036 1.00 95.44 86 SER A C 1
ATOM 718 O O . SER A 1 86 ? -15.244 1.591 24.582 1.00 95.44 86 SER A O 1
ATOM 720 N N . GLU A 1 87 ? -16.800 2.051 26.125 1.00 96.94 87 GLU A N 1
ATOM 721 C CA . GLU A 1 87 ? -16.767 0.694 26.677 1.00 96.94 87 GLU A CA 1
ATOM 722 C C . GLU A 1 87 ? -17.376 -0.291 25.671 1.00 96.94 87 GLU A C 1
ATOM 724 O O . GLU A 1 87 ? -18.491 -0.093 25.198 1.00 96.94 87 GLU A O 1
ATOM 729 N N . VAL A 1 88 ? -16.645 -1.366 25.374 1.00 96.56 88 VAL A N 1
ATOM 730 C CA . VAL A 1 88 ? -17.100 -2.443 24.493 1.00 96.56 88 VAL A CA 1
ATOM 731 C C . VAL A 1 88 ? -17.404 -3.660 25.350 1.00 96.56 88 VAL A C 1
ATOM 733 O O . VAL A 1 88 ? -16.497 -4.283 25.908 1.00 96.56 88 VAL A O 1
ATOM 736 N N . ILE A 1 89 ? -18.686 -3.991 25.470 1.00 95.94 89 ILE A N 1
ATOM 737 C CA . ILE A 1 89 ? -19.159 -5.200 26.144 1.00 95.94 89 ILE A CA 1
ATOM 738 C C . ILE A 1 89 ? -19.391 -6.255 25.064 1.00 95.94 89 ILE A C 1
ATOM 740 O O . ILE A 1 89 ? -20.258 -6.077 24.214 1.00 95.94 89 ILE A O 1
ATOM 744 N N . ILE A 1 90 ? -18.598 -7.325 25.087 1.00 96.00 90 ILE A N 1
ATOM 745 C CA . ILE A 1 90 ? -18.647 -8.396 24.081 1.00 96.00 90 ILE A CA 1
ATOM 746 C C . ILE A 1 90 ? -19.542 -9.525 24.597 1.00 96.00 90 ILE A C 1
ATOM 748 O O . ILE A 1 90 ? -20.486 -9.942 23.935 1.00 96.00 90 ILE A O 1
ATOM 752 N N . ASP A 1 91 ? -19.270 -9.977 25.823 1.00 93.25 91 ASP A N 1
ATOM 753 C CA . ASP A 1 91 ? -20.061 -10.978 26.533 1.00 93.25 91 ASP A CA 1
ATOM 754 C C . ASP A 1 91 ? -19.936 -10.790 28.063 1.00 93.25 91 ASP A C 1
ATOM 756 O O . ASP A 1 91 ? -19.453 -9.766 28.553 1.00 93.25 91 ASP A O 1
ATOM 760 N N . LYS A 1 92 ? -20.397 -11.772 28.850 1.00 90.12 92 LYS A N 1
ATOM 761 C CA . LYS A 1 92 ? -20.373 -11.716 30.326 1.00 90.12 92 LYS A CA 1
ATOM 762 C C . LYS A 1 92 ? -18.960 -11.674 30.925 1.00 90.12 92 LYS A C 1
ATOM 764 O O . LYS A 1 92 ? -18.793 -11.211 32.052 1.00 90.12 92 LYS A O 1
ATOM 769 N N . SER A 1 93 ? -17.972 -12.195 30.211 1.00 90.62 93 SER A N 1
ATOM 770 C CA . SER A 1 93 ? -16.585 -12.373 30.638 1.00 90.62 93 SER A CA 1
ATOM 771 C C . SER A 1 93 ? -15.619 -11.429 29.916 1.00 90.62 93 SER A C 1
ATOM 773 O O . SER A 1 93 ? -14.572 -11.097 30.474 1.00 90.62 93 SER A O 1
ATOM 775 N N . HIS A 1 94 ? -15.972 -10.950 28.724 1.00 93.19 94 HIS A N 1
ATOM 776 C CA . HIS A 1 94 ? -15.138 -10.085 27.900 1.00 93.19 94 HIS A CA 1
ATOM 777 C C . HIS A 1 94 ? -15.721 -8.674 27.792 1.00 93.19 94 HIS A C 1
ATOM 779 O O . HIS A 1 94 ? -16.766 -8.436 27.184 1.00 93.19 94 HIS A O 1
ATOM 785 N N . LYS A 1 95 ? -14.989 -7.714 28.363 1.00 96.12 95 LYS A N 1
ATOM 786 C CA . LYS A 1 95 ? -15.261 -6.281 28.243 1.00 96.12 95 LYS A CA 1
ATOM 787 C C . LYS A 1 95 ? -13.973 -5.486 28.088 1.00 96.12 95 LYS A C 1
ATOM 789 O O . LYS A 1 95 ? -12.950 -5.822 28.690 1.00 96.12 95 LYS A O 1
ATOM 794 N N . ILE A 1 96 ? -14.038 -4.410 27.316 1.00 97.56 96 ILE A N 1
ATOM 795 C CA . ILE A 1 96 ? -12.936 -3.480 27.087 1.00 97.56 96 ILE A CA 1
ATOM 796 C C . ILE A 1 96 ? -13.389 -2.112 27.587 1.00 97.56 96 ILE A C 1
ATOM 798 O O . ILE A 1 96 ? -14.290 -1.512 27.015 1.00 97.56 96 ILE A O 1
ATOM 802 N N . GLY A 1 97 ? -12.784 -1.616 28.667 1.00 97.25 97 GLY A N 1
ATOM 803 C CA . GLY A 1 97 ? -13.114 -0.284 29.180 1.00 97.25 97 GLY A CA 1
ATOM 804 C C . GLY A 1 97 ? -12.705 0.825 28.204 1.00 97.25 97 GLY A C 1
ATOM 805 O O . GLY A 1 97 ? -11.712 0.682 27.488 1.00 97.25 97 GLY A O 1
ATOM 806 N N . ALA A 1 98 ? -13.420 1.950 28.223 1.00 97.38 98 ALA A N 1
ATOM 807 C CA . ALA A 1 98 ? -13.115 3.114 27.387 1.00 97.38 98 ALA A CA 1
ATOM 808 C C . ALA A 1 98 ? -11.630 3.530 27.483 1.00 97.38 98 ALA A C 1
ATOM 810 O O . ALA A 1 98 ? -11.030 3.550 28.566 1.00 97.38 98 ALA A O 1
ATOM 811 N N . GLY A 1 99 ? -11.007 3.816 26.337 1.00 96.44 99 GLY A N 1
ATOM 812 C CA . GLY A 1 99 ? -9.592 4.178 26.218 1.00 96.44 99 GLY A CA 1
ATOM 813 C C . GLY A 1 99 ? -8.596 3.034 26.461 1.00 96.44 99 GLY A C 1
ATOM 814 O O . GLY A 1 99 ? -7.379 3.249 26.373 1.00 96.44 99 GLY A O 1
ATOM 815 N N . LYS A 1 100 ? -9.053 1.815 26.781 1.00 98.12 100 LYS A N 1
ATOM 816 C CA . LYS A 1 100 ? -8.180 0.641 26.940 1.00 98.12 100 LYS A CA 1
ATOM 817 C C . LYS A 1 100 ? -7.866 0.008 25.590 1.00 98.12 100 LYS A C 1
ATOM 819 O O . LYS A 1 100 ? -8.629 0.115 24.637 1.00 98.12 100 LYS A O 1
ATOM 824 N N . LYS A 1 101 ? -6.702 -0.642 25.529 1.00 98.00 101 LYS A N 1
ATOM 825 C CA . LYS A 1 101 ? -6.251 -1.370 24.344 1.00 98.00 101 LYS A CA 1
ATOM 826 C C . LYS A 1 101 ? -7.034 -2.669 24.184 1.00 98.00 101 LYS A C 1
ATOM 828 O O . LYS A 1 101 ? -7.273 -3.363 25.172 1.00 98.00 101 LYS A O 1
ATOM 833 N N . ILE A 1 102 ? -7.335 -3.023 22.944 1.00 98.19 102 ILE A N 1
ATOM 834 C CA . ILE A 1 102 ? -7.925 -4.307 22.577 1.00 98.19 102 ILE A CA 1
ATOM 835 C C . ILE A 1 102 ? -6.848 -5.387 22.746 1.00 98.19 102 ILE A C 1
ATOM 837 O O . ILE A 1 102 ? -5.815 -5.364 22.074 1.00 98.19 102 ILE A O 1
ATOM 841 N N . SER A 1 103 ? -7.040 -6.301 23.699 1.00 97.69 103 SER A N 1
ATOM 842 C CA . SER A 1 103 ? -6.130 -7.433 23.908 1.00 97.69 103 SER A CA 1
ATOM 843 C C . SER A 1 103 ? -6.334 -8.502 22.834 1.00 97.69 103 SER A C 1
ATOM 845 O O . SER A 1 103 ? -7.366 -8.540 22.167 1.00 97.69 103 SER A O 1
ATOM 847 N N . LYS A 1 104 ? -5.385 -9.438 22.714 1.00 97.69 104 LYS A N 1
ATOM 848 C CA . LYS A 1 104 ? -5.547 -10.610 21.841 1.00 97.69 104 LYS A CA 1
ATOM 849 C C . LYS A 1 104 ? -6.793 -11.431 22.204 1.00 97.69 104 LYS A C 1
ATOM 851 O O . LYS A 1 104 ? -7.521 -11.843 21.313 1.00 97.69 104 LYS A O 1
ATOM 856 N N . SER A 1 105 ? -7.056 -11.637 23.499 1.00 96.94 105 SER A N 1
ATOM 857 C CA . SER A 1 105 ? -8.251 -12.362 23.957 1.00 96.94 105 SER A CA 1
ATOM 858 C C . SER A 1 105 ? -9.545 -11.626 23.611 1.00 96.94 105 SER A C 1
ATOM 860 O O . SER A 1 105 ? -10.497 -12.255 23.168 1.00 96.94 105 SER A O 1
ATOM 862 N N . ALA A 1 106 ? -9.570 -10.298 23.755 1.00 97.69 106 ALA A N 1
ATOM 863 C CA . ALA A 1 106 ? -10.734 -9.497 23.401 1.00 97.69 106 ALA A CA 1
ATOM 864 C C . ALA A 1 106 ? -10.972 -9.470 21.884 1.00 97.69 106 ALA A C 1
ATOM 866 O O . ALA A 1 106 ? -12.118 -9.528 21.459 1.00 97.69 106 ALA A O 1
ATOM 867 N N . LEU A 1 107 ? -9.911 -9.435 21.069 1.00 98.19 107 LEU A N 1
ATOM 868 C CA . LEU A 1 107 ? -10.030 -9.532 19.614 1.00 98.19 107 LEU A CA 1
ATOM 869 C C . LEU A 1 107 ? -10.645 -10.867 19.177 1.00 98.19 107 LEU A C 1
ATOM 871 O O . LEU A 1 107 ? -11.561 -10.870 18.362 1.00 98.19 107 LEU A O 1
ATOM 875 N N . VAL A 1 108 ? -10.182 -11.984 19.744 1.00 98.00 108 VAL A N 1
ATOM 876 C CA . VAL A 1 108 ? -10.766 -13.307 19.464 1.00 98.00 108 VAL A CA 1
ATOM 877 C C . VAL A 1 108 ? -12.240 -13.339 19.872 1.00 98.00 108 VAL A C 1
ATOM 879 O O . VAL A 1 108 ? -13.073 -13.763 19.080 1.00 98.00 108 VAL A O 1
ATOM 882 N N . ALA A 1 109 ? -12.585 -12.805 21.048 1.00 97.81 109 ALA A N 1
ATOM 883 C CA . ALA A 1 109 ? -13.976 -12.735 21.494 1.00 97.81 109 ALA A CA 1
ATOM 884 C C . ALA A 1 109 ? -14.859 -11.872 20.565 1.00 97.81 109 ALA A C 1
ATOM 886 O O . ALA A 1 109 ? -15.991 -12.252 20.284 1.00 97.81 109 ALA A O 1
ATOM 887 N N . LEU A 1 110 ? -14.351 -10.743 20.045 1.00 98.06 110 LEU A N 1
ATOM 888 C CA . LEU A 1 110 ? -15.058 -9.928 19.042 1.00 98.06 110 LEU A CA 1
ATOM 889 C C . LEU A 1 110 ? -15.356 -10.738 17.771 1.00 98.06 110 LEU A C 1
ATOM 891 O O . LEU A 1 110 ? -16.476 -10.698 17.266 1.00 98.06 110 LEU A O 1
ATOM 895 N N . GLN A 1 111 ? -14.364 -11.490 17.284 1.00 97.50 111 GLN A N 1
ATOM 896 C CA . GLN A 1 111 ? -14.490 -12.332 16.092 1.00 97.50 111 GLN A CA 1
ATOM 897 C C . GLN A 1 111 ? -15.496 -13.472 16.302 1.00 97.50 111 GLN A C 1
ATOM 899 O O . GLN A 1 111 ? -16.363 -13.686 15.459 1.00 97.50 111 GLN A O 1
ATOM 904 N N . GLU A 1 112 ? -15.421 -14.177 17.434 1.00 97.38 112 GLU A N 1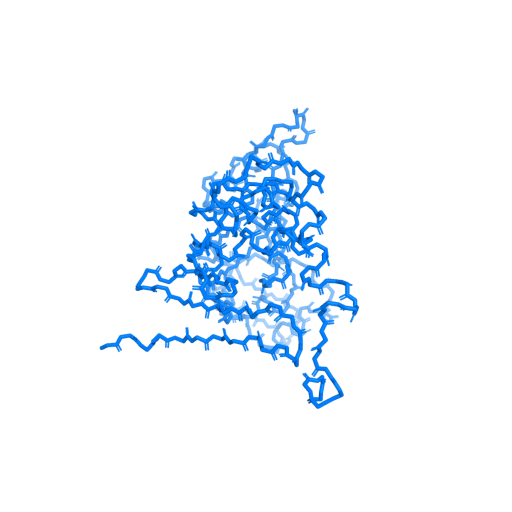
ATOM 905 C CA . GLU A 1 112 ? -16.340 -15.272 17.780 1.00 97.38 112 GLU A CA 1
ATOM 906 C C . GLU A 1 112 ? -17.780 -14.786 17.995 1.00 97.38 112 GLU A C 1
ATOM 908 O O . GLU A 1 112 ? -18.729 -15.492 17.654 1.00 97.38 112 GLU A O 1
ATOM 913 N N . ALA A 1 113 ? -17.952 -13.567 18.513 1.00 97.31 113 ALA A N 1
ATOM 914 C CA . ALA A 1 113 ? -19.254 -12.925 18.666 1.00 97.31 113 ALA A CA 1
ATOM 915 C C . ALA A 1 113 ? -19.836 -12.392 17.342 1.00 97.31 113 ALA A C 1
ATOM 917 O O . ALA A 1 113 ? -20.967 -11.906 17.334 1.00 97.31 113 ALA A O 1
ATOM 918 N N . GLY A 1 114 ? -19.086 -12.450 16.232 1.00 96.94 114 GLY A N 1
ATOM 919 C CA . GLY A 1 114 ? -19.509 -11.902 14.941 1.00 96.94 114 GLY A CA 1
ATOM 920 C C . GLY A 1 114 ? -19.625 -10.376 14.938 1.00 96.94 114 GLY A C 1
ATOM 921 O O . GLY A 1 114 ? -20.371 -9.816 14.138 1.00 96.94 114 GLY A O 1
ATOM 922 N N . ILE A 1 115 ? -18.923 -9.690 15.845 1.00 97.00 115 ILE A N 1
ATOM 923 C CA . ILE A 1 115 ? -18.882 -8.229 15.860 1.00 97.00 115 ILE A CA 1
ATOM 924 C C . ILE A 1 115 ? -17.963 -7.785 14.728 1.00 97.00 115 ILE A C 1
ATOM 926 O O . ILE A 1 115 ? -16.780 -8.110 14.714 1.00 97.00 115 ILE A O 1
ATOM 930 N N . GLU A 1 116 ? -18.511 -7.030 13.782 1.00 97.00 116 GLU A N 1
ATOM 931 C CA . GLU A 1 116 ? -17.770 -6.589 12.597 1.00 97.00 116 GLU A CA 1
ATOM 932 C C . GLU A 1 116 ? -17.055 -5.249 12.791 1.00 97.00 116 GLU A C 1
ATOM 934 O O . GLU A 1 116 ? -16.040 -5.004 12.146 1.00 97.00 116 GLU A O 1
ATOM 939 N N . TRP A 1 117 ? -17.568 -4.383 13.669 1.00 97.25 117 TRP A N 1
ATOM 940 C CA . TRP A 1 117 ? -17.182 -2.973 13.740 1.00 97.25 117 TRP A CA 1
ATOM 941 C C . TRP A 1 117 ? -17.001 -2.510 15.184 1.00 97.25 117 TRP A C 1
ATOM 943 O O . TRP A 1 117 ? -17.851 -2.773 16.035 1.00 97.25 117 TRP A O 1
ATOM 953 N N . VAL A 1 118 ? -15.921 -1.776 15.455 1.00 97.12 118 VAL A N 1
ATOM 954 C CA . VAL A 1 118 ? -15.606 -1.230 16.783 1.00 97.12 118 VAL A CA 1
ATOM 955 C C . VAL A 1 118 ? -15.228 0.244 16.677 1.00 97.12 118 VAL A C 1
ATOM 957 O O . VAL A 1 118 ? -14.388 0.625 15.865 1.00 97.12 118 VAL A O 1
ATOM 960 N N . GLU A 1 119 ? -15.815 1.086 17.527 1.00 96.19 119 GLU A N 1
ATOM 961 C CA . GLU A 1 119 ? -15.390 2.481 17.669 1.00 96.19 119 GLU A CA 1
ATOM 962 C C . GLU A 1 119 ? -14.026 2.548 18.364 1.00 96.19 119 GLU A C 1
ATOM 964 O O . GLU A 1 119 ? -13.875 2.179 19.537 1.00 96.19 119 GLU A O 1
ATOM 969 N N . VAL A 1 120 ? -13.023 3.055 17.654 1.00 95.12 120 VAL A N 1
ATOM 970 C CA . VAL A 1 120 ? -11.689 3.283 18.216 1.00 95.12 120 VAL A CA 1
ATOM 971 C C . VAL A 1 120 ? -11.508 4.739 18.620 1.00 95.12 120 VAL A C 1
ATOM 973 O O . VAL A 1 120 ? -12.201 5.636 18.144 1.00 95.12 120 VAL A O 1
ATOM 976 N N . ALA A 1 121 ? -10.572 4.976 19.532 1.00 94.06 121 ALA A N 1
ATOM 977 C CA . ALA A 1 121 ? -10.208 6.315 19.945 1.00 94.06 121 ALA A CA 1
ATOM 978 C C . ALA A 1 121 ? -9.710 7.124 18.743 1.00 94.06 121 ALA A C 1
ATOM 980 O O . ALA A 1 121 ? -8.990 6.623 17.887 1.00 94.06 121 ALA A O 1
ATOM 981 N N . GLU A 1 122 ? -10.046 8.405 18.723 1.00 91.19 122 GLU A N 1
ATOM 982 C CA . GLU A 1 122 ? -9.761 9.286 17.595 1.00 91.19 122 GLU A CA 1
ATOM 983 C C . GLU A 1 122 ? -8.266 9.432 17.275 1.00 91.19 122 GLU A C 1
ATOM 985 O O . GLU A 1 122 ? -7.879 9.512 16.114 1.00 91.19 122 GLU A O 1
ATOM 990 N N . ALA A 1 123 ? -7.413 9.362 18.299 1.00 92.06 123 ALA A N 1
ATOM 991 C CA . ALA A 1 123 ? -5.958 9.357 18.144 1.00 92.06 123 ALA A CA 1
ATOM 992 C C . ALA A 1 123 ? -5.426 8.135 17.362 1.00 92.06 123 ALA A C 1
ATOM 994 O O . ALA A 1 123 ? -4.273 8.128 16.951 1.00 92.06 123 ALA A O 1
ATOM 995 N N . GLU A 1 124 ? -6.231 7.086 17.154 1.00 93.25 124 GLU A N 1
ATOM 996 C CA . GLU A 1 124 ? -5.839 5.917 16.354 1.00 93.25 124 GLU A CA 1
ATOM 997 C C . GLU A 1 124 ? -5.872 6.190 14.838 1.00 93.25 124 GLU A C 1
ATOM 999 O O . GLU A 1 124 ? -5.323 5.384 14.086 1.00 93.25 124 GLU A O 1
ATOM 1004 N N . PHE A 1 125 ? -6.481 7.303 14.402 1.00 91.88 125 PHE A N 1
ATOM 1005 C CA . PHE A 1 125 ? -6.447 7.779 13.012 1.00 91.88 125 PHE A CA 1
ATOM 1006 C C . PHE A 1 125 ? -5.174 8.573 12.682 1.00 91.88 125 PHE A C 1
ATOM 1008 O O . PHE A 1 125 ? -4.827 8.720 11.510 1.00 91.88 125 PHE A O 1
ATOM 1015 N N . GLU A 1 126 ? -4.449 9.072 13.687 1.00 91.88 126 GLU A N 1
ATOM 1016 C CA . GLU A 1 126 ? -3.194 9.795 13.463 1.00 91.88 126 GLU A CA 1
ATOM 1017 C C . GLU A 1 126 ? -2.132 8.871 12.849 1.00 91.88 126 GLU A C 1
ATOM 1019 O O . GLU A 1 126 ? -1.924 7.743 13.304 1.00 91.88 126 GLU A O 1
ATOM 1024 N N . GLY A 1 127 ? -1.451 9.347 11.801 1.00 94.31 127 GLY A N 1
ATOM 1025 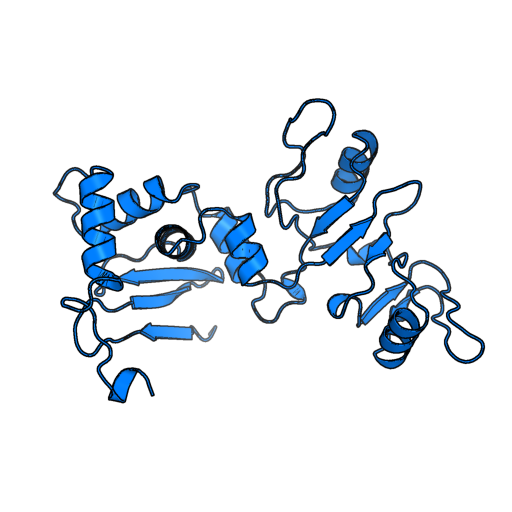C CA . GLY A 1 127 ? -0.459 8.550 11.077 1.00 94.31 127 GLY A CA 1
ATOM 1026 C C . GLY A 1 127 ? -1.056 7.413 10.240 1.00 94.31 127 GLY A C 1
ATOM 1027 O O . GLY A 1 127 ? -0.343 6.462 9.908 1.00 94.31 127 GLY A O 1
ATOM 1028 N N . THR A 1 128 ? -2.349 7.492 9.912 1.00 97.31 128 THR A N 1
ATOM 1029 C CA . THR A 1 128 ? -3.007 6.588 8.964 1.00 97.31 128 THR A CA 1
ATOM 1030 C C . THR A 1 128 ? -3.137 7.235 7.593 1.00 97.31 128 THR A C 1
ATOM 1032 O O . THR A 1 128 ? -3.233 8.457 7.464 1.00 97.31 128 THR A O 1
ATOM 1035 N N . PHE A 1 129 ? -3.116 6.409 6.553 1.00 98.50 129 PHE A N 1
ATOM 1036 C CA . PHE A 1 129 ? -3.127 6.866 5.169 1.00 98.50 129 PHE A CA 1
ATOM 1037 C C . PHE A 1 129 ? -4.111 6.046 4.344 1.00 98.50 129 PHE A C 1
ATOM 1039 O O . PHE A 1 129 ? -4.305 4.863 4.624 1.00 98.50 129 PHE A O 1
ATOM 1046 N N . ALA A 1 130 ? -4.709 6.659 3.326 1.00 98.50 130 ALA A N 1
ATOM 1047 C CA . ALA A 1 130 ? -5.618 5.991 2.409 1.00 98.50 130 ALA A CA 1
ATOM 1048 C C . ALA A 1 130 ? -4.860 4.904 1.636 1.00 98.50 130 ALA A C 1
ATOM 1050 O O . ALA A 1 130 ? -3.793 5.154 1.072 1.00 98.50 130 ALA A O 1
ATOM 1051 N N . ALA A 1 131 ? -5.383 3.683 1.627 1.00 98.25 131 ALA A N 1
ATOM 1052 C CA . ALA A 1 131 ? -4.784 2.569 0.899 1.00 98.25 131 ALA A CA 1
ATOM 1053 C C . ALA A 1 131 ? -5.118 2.611 -0.599 1.00 98.25 131 ALA A C 1
ATOM 1055 O O . ALA A 1 131 ? -4.363 2.078 -1.406 1.00 98.25 131 ALA A O 1
ATOM 1056 N N . ILE A 1 132 ? -6.238 3.241 -0.954 1.00 98.12 132 ILE A N 1
ATOM 1057 C CA . ILE A 1 132 ? -6.738 3.425 -2.319 1.00 98.12 132 ILE A CA 1
ATOM 1058 C C . ILE A 1 132 ? -7.253 4.851 -2.496 1.00 98.12 132 ILE A C 1
ATOM 1060 O O . ILE A 1 132 ? -7.483 5.545 -1.505 1.00 98.12 132 ILE A O 1
ATOM 1064 N N . ASP A 1 133 ? -7.485 5.252 -3.744 1.00 97.88 133 ASP A N 1
ATOM 1065 C CA . ASP A 1 133 ? -8.189 6.497 -4.038 1.00 97.88 133 ASP A CA 1
ATOM 1066 C C . ASP A 1 133 ? -9.612 6.439 -3.465 1.00 97.88 133 ASP A C 1
ATOM 1068 O O . ASP A 1 133 ? -10.356 5.478 -3.684 1.00 97.88 133 ASP A O 1
ATOM 1072 N N . VAL A 1 134 ? -10.000 7.482 -2.736 1.00 97.94 134 VAL A N 1
ATOM 1073 C CA . VAL A 1 134 ? -11.360 7.656 -2.223 1.00 97.94 134 VAL A CA 1
ATOM 1074 C C . VAL A 1 134 ? -12.078 8.622 -3.146 1.00 97.94 134 VAL A C 1
ATOM 1076 O O . VAL A 1 134 ? -11.630 9.754 -3.318 1.00 97.94 134 VAL A O 1
ATOM 1079 N N . VAL A 1 135 ? -13.192 8.189 -3.730 1.00 97.44 135 VAL A N 1
ATOM 1080 C CA . VAL A 1 135 ? -13.951 8.967 -4.717 1.00 97.44 135 VAL A CA 1
ATOM 1081 C C . VAL A 1 135 ? -15.309 9.387 -4.171 1.00 97.44 135 VAL A C 1
ATOM 1083 O O . VAL A 1 135 ? -15.940 8.650 -3.416 1.00 97.44 135 VAL A O 1
ATOM 1086 N N . ASP A 1 136 ? -15.771 10.563 -4.581 1.00 97.12 136 ASP A N 1
ATOM 1087 C CA . ASP A 1 136 ? -17.145 11.005 -4.372 1.00 97.12 136 ASP A CA 1
ATOM 1088 C C . ASP A 1 136 ? -18.081 10.123 -5.220 1.00 97.12 136 ASP A C 1
ATOM 1090 O O . ASP A 1 136 ? -17.975 10.128 -6.450 1.00 97.12 136 ASP A O 1
ATOM 1094 N N . PRO A 1 137 ? -19.000 9.355 -4.607 1.00 95.06 137 PRO A N 1
ATOM 1095 C CA . PRO A 1 137 ? -19.877 8.446 -5.337 1.00 95.06 137 PRO A CA 1
ATOM 1096 C C . PRO A 1 137 ? -20.873 9.174 -6.251 1.00 95.06 137 PRO A C 1
ATOM 1098 O O . PRO A 1 137 ? -21.380 8.569 -7.196 1.00 95.06 137 PRO A O 1
ATOM 1101 N N . ALA A 1 138 ? -21.165 10.453 -5.997 1.00 96.25 138 ALA A N 1
ATOM 1102 C CA . ALA A 1 138 ? -22.091 11.241 -6.800 1.00 96.25 138 ALA A CA 1
ATOM 1103 C C . ALA A 1 138 ? -21.424 11.856 -8.039 1.00 96.25 138 ALA A C 1
ATOM 1105 O O . ALA A 1 138 ? -22.063 11.944 -9.090 1.00 96.25 138 ALA A O 1
ATOM 1106 N N . THR A 1 139 ? -20.165 12.296 -7.932 1.00 96.56 139 THR A N 1
ATOM 1107 C CA . THR A 1 139 ? -19.465 13.013 -9.019 1.00 96.56 139 THR A CA 1
ATOM 1108 C C . THR A 1 139 ? -18.373 12.193 -9.705 1.00 96.56 139 THR A C 1
ATOM 1110 O O . THR A 1 139 ? -18.029 12.478 -10.851 1.00 96.56 139 THR A O 1
ATOM 1113 N N . GLY A 1 140 ? -17.832 11.176 -9.031 1.00 95.38 140 GLY A N 1
ATOM 1114 C CA . GLY A 1 140 ? -16.649 10.430 -9.460 1.00 95.38 140 GLY A CA 1
ATOM 1115 C C . GLY A 1 140 ? -15.327 11.175 -9.241 1.00 95.38 140 GLY A C 1
ATOM 1116 O O . GLY A 1 140 ? -14.283 10.696 -9.681 1.00 95.38 140 GLY A O 1
ATOM 1117 N N . GLU A 1 141 ? -15.346 12.341 -8.591 1.00 96.25 141 GLU A N 1
ATOM 1118 C CA . GLU A 1 141 ? -14.135 13.103 -8.282 1.00 96.25 141 GLU A CA 1
ATOM 1119 C C . GLU A 1 141 ? -13.342 12.441 -7.149 1.00 96.25 141 GLU A C 1
ATOM 1121 O O . GLU A 1 141 ? -13.911 11.945 -6.178 1.00 96.25 141 GLU A O 1
ATOM 1126 N N . VAL A 1 142 ? -12.012 12.459 -7.253 1.00 96.94 142 VAL A N 1
ATOM 1127 C CA . VAL A 1 142 ? -11.121 11.951 -6.202 1.00 96.94 142 VAL A CA 1
ATOM 1128 C C . VAL A 1 142 ? -11.104 12.934 -5.027 1.00 96.94 142 VAL A C 1
ATOM 1130 O O . VAL A 1 142 ? -10.780 14.108 -5.197 1.00 96.94 142 VAL A O 1
ATOM 1133 N N . ILE A 1 143 ? -11.452 12.447 -3.834 1.00 96.81 143 ILE A N 1
ATOM 1134 C CA . ILE A 1 143 ? -11.421 13.179 -2.559 1.00 96.81 143 ILE A CA 1
ATOM 1135 C C . ILE A 1 143 ? -10.045 13.036 -1.897 1.00 96.81 143 ILE A C 1
ATOM 1137 O O . ILE A 1 143 ? -9.499 14.017 -1.398 1.00 96.81 143 ILE A O 1
ATOM 1141 N N . LEU A 1 144 ? -9.501 11.814 -1.887 1.00 97.44 144 LEU A N 1
ATOM 1142 C CA . LEU A 1 144 ? -8.165 11.481 -1.383 1.00 97.44 144 LEU A CA 1
ATOM 1143 C C . LEU A 1 144 ? -7.471 10.577 -2.399 1.00 97.44 144 LEU A C 1
ATOM 1145 O O . LEU A 1 144 ? -8.080 9.604 -2.844 1.00 97.44 144 LEU A O 1
ATOM 1149 N N . GLU A 1 145 ? -6.213 10.859 -2.733 1.00 97.19 145 GLU A N 1
ATOM 1150 C CA . GLU A 1 145 ? -5.386 9.908 -3.480 1.00 97.19 145 GLU A CA 1
ATOM 1151 C C . GLU A 1 145 ? -4.887 8.800 -2.539 1.00 97.19 145 GLU A C 1
ATOM 1153 O O . GLU A 1 145 ? -4.706 8.992 -1.331 1.00 97.19 145 GLU A O 1
ATOM 1158 N N . ALA A 1 146 ? -4.595 7.626 -3.093 1.00 97.88 146 ALA A N 1
ATOM 1159 C CA . ALA A 1 146 ? -3.864 6.593 -2.381 1.00 97.88 146 ALA A CA 1
ATOM 1160 C C . ALA A 1 146 ? -2.561 7.177 -1.806 1.00 97.88 146 ALA A C 1
ATOM 1162 O O . ALA A 1 146 ? -1.811 7.876 -2.493 1.00 97.88 146 ALA A O 1
ATOM 1163 N N . ASN A 1 147 ? -2.261 6.822 -0.555 1.00 98.12 147 ASN A N 1
ATOM 1164 C CA . ASN A 1 147 ? -1.179 7.357 0.272 1.00 98.12 147 ASN A CA 1
ATOM 1165 C C . ASN A 1 147 ? -1.419 8.769 0.844 1.00 98.12 147 ASN A C 1
ATOM 1167 O O . ASN A 1 147 ? -0.514 9.293 1.495 1.00 98.12 147 ASN A O 1
ATOM 1171 N N . ASP A 1 148 ? -2.581 9.402 0.673 1.00 97.81 148 ASP A N 1
ATOM 1172 C CA . ASP A 1 148 ? -2.908 10.635 1.404 1.00 97.81 148 ASP A CA 1
ATOM 1173 C C . ASP A 1 148 ? -3.220 10.365 2.877 1.00 97.81 148 ASP A C 1
ATOM 1175 O O . ASP A 1 148 ? -3.679 9.289 3.249 1.00 97.81 148 ASP A O 1
ATOM 1179 N N . GLU A 1 149 ? -2.904 11.328 3.745 1.00 96.88 149 GLU A N 1
ATOM 1180 C CA . GLU A 1 149 ? -3.110 11.187 5.189 1.00 96.88 149 GLU A CA 1
ATOM 1181 C C . GLU A 1 149 ? -4.594 11.318 5.552 1.00 96.88 149 GLU A C 1
ATOM 1183 O O . GLU A 1 149 ? -5.258 12.289 5.182 1.00 96.88 149 GLU A O 1
ATOM 1188 N N . VAL A 1 150 ? -5.108 10.362 6.326 1.00 96.31 150 VAL A N 1
ATOM 1189 C CA . VAL A 1 150 ? -6.513 10.321 6.747 1.00 96.31 150 VAL A CA 1
ATOM 1190 C C . VAL A 1 150 ? -6.650 11.045 8.082 1.00 96.31 150 VAL A C 1
ATOM 1192 O O . VAL A 1 150 ? -6.725 10.461 9.161 1.00 96.31 150 VAL A O 1
ATOM 1195 N N . THR A 1 151 ? -6.645 12.373 7.999 1.00 92.38 151 THR A N 1
ATOM 1196 C CA . THR A 1 151 ? -6.887 13.253 9.150 1.00 92.38 151 THR A CA 1
ATOM 1197 C C . THR A 1 151 ? -8.371 13.283 9.531 1.00 92.38 151 THR A C 1
ATOM 1199 O O . THR A 1 151 ? -9.235 12.928 8.7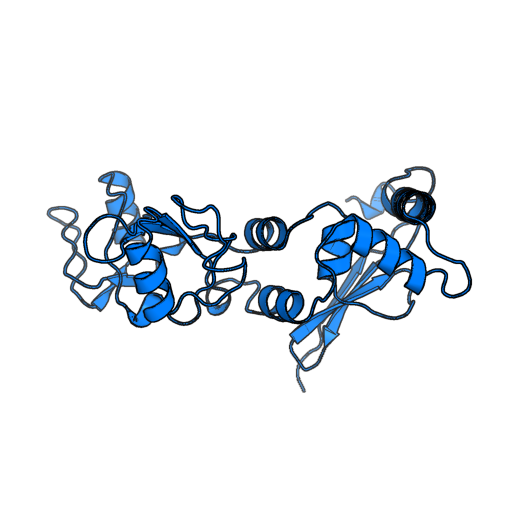32 1.00 92.38 151 THR A O 1
ATOM 1202 N N . ARG A 1 152 ? -8.703 13.809 10.720 1.00 88.19 152 ARG A N 1
ATOM 1203 C CA . ARG A 1 152 ? -10.106 14.041 11.125 1.00 88.19 152 ARG A CA 1
ATOM 1204 C C . ARG A 1 152 ? -10.878 14.868 10.091 1.00 88.19 152 ARG A C 1
ATOM 1206 O O . ARG A 1 152 ? -12.011 14.541 9.766 1.00 88.19 152 ARG A O 1
ATOM 1213 N N . LEU A 1 153 ? -10.245 15.918 9.560 1.00 91.06 153 LEU A N 1
ATOM 1214 C CA . LEU A 1 153 ? -10.842 16.764 8.527 1.00 91.06 153 LEU A CA 1
ATOM 1215 C C . LEU A 1 153 ? -11.130 15.960 7.254 1.00 91.06 153 LEU A C 1
ATOM 1217 O O . LEU A 1 153 ? -12.221 16.071 6.705 1.00 91.06 153 LEU A O 1
ATOM 1221 N N . ALA A 1 154 ? -10.182 15.123 6.823 1.00 93.19 154 ALA A N 1
ATOM 1222 C CA . ALA A 1 154 ? -10.364 14.252 5.666 1.00 93.19 154 ALA A CA 1
ATOM 1223 C C . ALA A 1 154 ? -11.529 13.272 5.875 1.00 93.19 154 ALA A C 1
ATOM 1225 O O . ALA A 1 154 ? -12.372 13.135 4.995 1.00 93.19 154 ALA A O 1
ATOM 1226 N N . VAL A 1 155 ? -11.636 12.654 7.057 1.00 92.81 155 VAL A N 1
ATOM 1227 C CA . VAL A 1 155 ? -12.761 11.767 7.398 1.00 92.81 155 VAL A CA 1
ATOM 1228 C C . VAL A 1 155 ? -14.099 12.504 7.316 1.00 92.81 155 VAL A C 1
ATOM 1230 O O . VAL A 1 155 ? -15.032 11.989 6.703 1.00 92.81 155 VAL A O 1
ATOM 1233 N N . SER A 1 156 ? -14.193 13.718 7.870 1.00 92.06 156 SER A N 1
ATOM 1234 C CA . SER A 1 156 ? -15.417 14.526 7.782 1.00 92.06 156 SER A CA 1
ATOM 1235 C C . SER A 1 156 ? -15.778 14.867 6.334 1.00 92.06 156 SER A C 1
ATOM 1237 O O . SER A 1 156 ? -16.927 14.687 5.944 1.00 92.06 156 SER A O 1
ATOM 1239 N N . MET A 1 157 ? -14.802 15.276 5.514 1.00 93.94 157 MET A N 1
ATOM 1240 C CA . MET A 1 157 ? -15.025 15.550 4.088 1.00 93.94 157 MET A CA 1
ATOM 1241 C C . MET A 1 157 ? -15.532 14.311 3.339 1.00 93.94 157 MET A C 1
ATOM 1243 O O . MET A 1 157 ? -16.464 14.402 2.546 1.00 93.94 157 MET A O 1
ATOM 1247 N N . VAL A 1 158 ? -14.942 13.144 3.602 1.00 95.38 158 VAL A N 1
ATOM 1248 C CA . VAL A 1 158 ? -15.346 11.869 2.993 1.00 95.38 158 VAL A CA 1
ATOM 1249 C C . VAL A 1 158 ? -16.773 11.478 3.419 1.00 95.38 158 VAL A C 1
ATOM 1251 O O . VAL A 1 158 ? -17.576 11.076 2.576 1.00 95.38 158 VAL A O 1
ATOM 1254 N N . GLN A 1 159 ? -17.132 11.664 4.695 1.00 94.44 159 GLN A N 1
ATOM 1255 C CA . GLN A 1 159 ? -18.492 11.429 5.202 1.00 94.44 159 GLN A CA 1
ATOM 1256 C C . GLN A 1 159 ? -19.532 12.382 4.599 1.00 94.44 159 GLN A C 1
ATOM 1258 O O . GLN A 1 159 ? -20.631 11.945 4.259 1.00 94.44 159 GLN A O 1
ATOM 1263 N N . GLU A 1 160 ? -19.201 13.665 4.425 1.00 94.69 160 GLU A N 1
ATOM 1264 C CA . GLU A 1 160 ? -20.081 14.648 3.771 1.00 94.69 160 GLU A CA 1
ATOM 1265 C C . GLU A 1 160 ? -20.434 14.243 2.334 1.00 94.69 160 GLU A C 1
ATOM 1267 O O . GLU A 1 160 ? -21.543 14.513 1.869 1.00 94.69 160 GLU A O 1
ATOM 1272 N N . LYS A 1 161 ? -19.524 13.542 1.647 1.00 96.44 161 LYS A N 1
ATOM 1273 C CA . LYS A 1 161 ? -19.754 12.970 0.312 1.00 96.44 161 LYS A CA 1
ATOM 1274 C C . LYS A 1 161 ? -20.475 11.620 0.325 1.00 96.44 161 LYS A C 1
ATOM 1276 O O . LYS A 1 161 ? -20.594 10.990 -0.718 1.00 96.44 161 LYS A O 1
ATOM 1281 N N . GLN A 1 162 ? -20.983 11.179 1.476 1.00 95.12 162 GLN A N 1
ATOM 1282 C CA . GLN A 1 162 ? -21.726 9.923 1.629 1.00 95.12 162 GLN A CA 1
ATOM 1283 C C . GLN A 1 162 ? -20.916 8.672 1.249 1.00 95.12 162 GLN A C 1
ATOM 1285 O O . GLN A 1 162 ? -21.485 7.646 0.879 1.00 95.12 162 GLN A O 1
ATOM 1290 N N . VAL A 1 163 ? -19.586 8.730 1.362 1.00 96.62 163 VAL A N 1
ATOM 1291 C CA . VAL A 1 163 ? -18.743 7.537 1.242 1.00 96.62 163 VAL A CA 1
ATOM 1292 C C . VAL A 1 163 ? -18.972 6.665 2.473 1.00 96.62 163 VAL A C 1
ATOM 1294 O O . VAL A 1 163 ? -18.790 7.101 3.609 1.00 96.62 163 VAL A O 1
ATOM 1297 N N . GLU A 1 164 ? -19.385 5.421 2.252 1.00 95.62 164 GLU A N 1
ATOM 1298 C CA . GLU A 1 164 ? -19.751 4.509 3.339 1.00 95.62 164 GLU A CA 1
ATOM 1299 C C . GLU A 1 164 ? -18.546 3.865 4.022 1.00 95.62 164 GLU A C 1
ATOM 1301 O O . GLU A 1 164 ? -18.633 3.486 5.192 1.00 95.62 164 GLU A O 1
ATOM 1306 N N . GLU A 1 165 ? -17.443 3.703 3.296 1.00 96.88 165 GLU A N 1
ATOM 1307 C CA . GLU A 1 165 ? -16.279 2.967 3.762 1.00 96.88 165 GLU A CA 1
ATOM 1308 C C . GLU A 1 165 ? -15.000 3.430 3.068 1.00 96.88 165 GLU A C 1
ATOM 1310 O O . GLU A 1 165 ? -15.014 3.761 1.882 1.00 96.88 165 GLU A O 1
ATOM 1315 N N . ILE A 1 166 ? -13.890 3.408 3.804 1.00 97.62 166 ILE A N 1
ATOM 1316 C CA . ILE A 1 166 ? -12.547 3.619 3.261 1.00 97.62 166 ILE A CA 1
ATOM 1317 C C . ILE A 1 166 ? -11.593 2.505 3.691 1.00 97.62 166 ILE A C 1
ATOM 1319 O O . ILE A 1 166 ? -11.746 1.904 4.757 1.00 97.62 166 ILE A O 1
ATOM 1323 N N . GLU A 1 167 ? -10.573 2.270 2.870 1.00 98.50 167 GLU A N 1
ATOM 1324 C CA . GLU A 1 167 ? -9.444 1.402 3.196 1.00 98.50 167 GLU A CA 1
ATOM 1325 C C . GLU A 1 167 ? -8.240 2.259 3.597 1.00 98.50 167 GLU A C 1
ATOM 1327 O O . GLU A 1 167 ? -7.867 3.187 2.876 1.00 98.50 167 GLU A O 1
ATOM 1332 N N . ILE A 1 168 ? -7.616 1.947 4.731 1.00 98.12 168 ILE A N 1
ATOM 1333 C CA . ILE A 1 168 ? -6.461 2.678 5.258 1.00 98.12 168 ILE A CA 1
ATOM 1334 C C . ILE A 1 168 ? -5.332 1.730 5.655 1.00 98.12 168 ILE A C 1
ATOM 1336 O O . ILE A 1 168 ? -5.535 0.533 5.833 1.00 98.12 168 ILE A O 1
ATOM 1340 N N . PHE A 1 169 ? -4.135 2.268 5.847 1.00 98.06 169 PHE A N 1
ATOM 1341 C CA . PHE A 1 169 ? -3.006 1.543 6.424 1.00 98.06 169 PHE A CA 1
ATOM 1342 C C . PHE A 1 169 ? -2.246 2.422 7.422 1.00 98.06 169 PHE A C 1
ATOM 1344 O O . PHE A 1 169 ? -2.366 3.649 7.423 1.00 98.06 169 PHE A O 1
ATOM 1351 N N . SER A 1 170 ? -1.488 1.792 8.322 1.00 97.00 170 SER A N 1
ATOM 1352 C CA . SER A 1 170 ? -0.747 2.460 9.404 1.00 97.00 170 SER A CA 1
ATOM 1353 C C . SER A 1 170 ? 0.744 2.107 9.326 1.00 97.00 170 SER A C 1
ATOM 1355 O O . SER A 1 170 ? 1.167 1.174 10.008 1.00 97.00 170 SER A O 1
ATOM 1357 N N . PRO A 1 171 ? 1.565 2.819 8.529 1.00 95.94 171 PRO A N 1
ATOM 1358 C CA . PRO A 1 171 ? 2.952 2.422 8.294 1.00 95.94 171 PRO A CA 1
ATOM 1359 C C . PRO A 1 171 ? 3.792 2.326 9.575 1.00 95.94 171 PRO A C 1
ATOM 1361 O O . PRO A 1 171 ? 4.631 1.446 9.676 1.00 95.94 171 PRO A O 1
ATOM 1364 N N . GLU A 1 172 ? 3.545 3.166 10.584 1.00 93.94 172 GLU A N 1
ATOM 1365 C CA . GLU A 1 172 ? 4.254 3.122 11.881 1.00 93.94 172 GLU A CA 1
ATOM 1366 C C . GLU A 1 172 ? 3.925 1.881 12.736 1.00 93.94 172 GLU A C 1
ATOM 1368 O O . GLU A 1 172 ? 4.583 1.619 13.743 1.00 93.94 172 GLU A O 1
ATOM 1373 N N . ARG A 1 173 ? 2.879 1.129 12.376 1.00 92.62 173 ARG A N 1
ATOM 1374 C CA . ARG A 1 173 ? 2.475 -0.117 13.049 1.00 92.62 173 ARG A CA 1
ATOM 1375 C C . ARG A 1 173 ? 2.819 -1.367 12.250 1.00 92.62 173 ARG A C 1
ATOM 1377 O O . ARG A 1 173 ? 2.571 -2.467 12.737 1.00 92.62 173 ARG A O 1
ATOM 1384 N N . ASP A 1 174 ? 3.344 -1.187 11.048 1.00 92.88 174 ASP A N 1
ATOM 1385 C CA . ASP A 1 174 ? 3.749 -2.258 10.154 1.00 92.88 174 ASP A CA 1
ATOM 1386 C C . ASP A 1 174 ? 5.269 -2.444 10.231 1.00 92.88 174 ASP A C 1
ATOM 1388 O O . ASP A 1 174 ? 6.014 -1.473 10.394 1.00 92.88 174 ASP A O 1
ATOM 1392 N N . ASP A 1 175 ? 5.747 -3.679 10.091 1.00 88.94 175 ASP A N 1
ATOM 1393 C CA . ASP A 1 175 ? 7.179 -3.993 10.138 1.00 88.94 175 ASP A CA 1
ATOM 1394 C C . ASP A 1 175 ? 7.961 -3.302 9.005 1.00 88.94 175 ASP A C 1
ATOM 1396 O O . ASP A 1 175 ? 9.158 -3.033 9.138 1.00 88.94 175 ASP A O 1
ATOM 1400 N N . ILE A 1 176 ? 7.289 -2.968 7.898 1.00 88.44 176 ILE A N 1
ATOM 1401 C CA . ILE A 1 176 ? 7.874 -2.225 6.773 1.00 88.44 176 ILE A CA 1
ATOM 1402 C C . ILE A 1 176 ? 8.135 -0.753 7.131 1.00 88.44 176 ILE A C 1
ATOM 1404 O O . ILE A 1 176 ? 8.994 -0.097 6.526 1.00 88.44 176 ILE A O 1
ATOM 1408 N N . GLY A 1 177 ? 7.422 -0.208 8.119 1.00 93.69 177 GLY A N 1
ATOM 1409 C CA . GLY A 1 177 ? 7.545 1.190 8.510 1.00 93.69 177 GLY A CA 1
ATOM 1410 C C . GLY A 1 177 ? 7.076 2.161 7.420 1.00 93.69 177 GLY A C 1
ATOM 1411 O O . GLY A 1 177 ? 6.346 1.825 6.489 1.00 93.69 177 GLY A O 1
ATOM 1412 N N . THR A 1 178 ? 7.549 3.404 7.477 1.00 95.25 178 THR A N 1
ATOM 1413 C CA . THR A 1 178 ? 7.160 4.486 6.547 1.00 95.25 178 THR A CA 1
ATOM 1414 C C . THR A 1 178 ? 7.898 4.485 5.207 1.00 95.25 178 THR A C 1
ATOM 1416 O O . THR A 1 178 ? 7.672 5.367 4.374 1.00 95.25 178 THR A O 1
ATOM 1419 N N . VAL A 1 179 ? 8.786 3.521 4.961 1.00 94.31 179 VAL A N 1
ATOM 1420 C CA . VAL A 1 179 ? 9.697 3.541 3.807 1.00 94.31 179 VAL A CA 1
ATOM 1421 C C . VAL A 1 179 ? 8.939 3.597 2.480 1.00 94.31 179 VAL A C 1
ATOM 1423 O O . VAL A 1 179 ? 9.203 4.482 1.663 1.00 94.31 179 VAL A O 1
ATOM 1426 N N . LEU A 1 180 ? 8.010 2.671 2.228 1.00 96.06 180 LEU A N 1
ATOM 1427 C CA . LEU A 1 180 ? 7.320 2.626 0.936 1.00 96.06 180 LEU A CA 1
ATOM 1428 C C . LEU A 1 180 ? 6.381 3.819 0.763 1.00 96.06 180 LEU A C 1
ATOM 1430 O O . LEU A 1 180 ? 6.404 4.442 -0.296 1.00 96.06 180 LEU A O 1
ATOM 1434 N N . SER A 1 181 ? 5.647 4.206 1.812 1.00 97.19 181 SER A N 1
ATOM 1435 C CA . SER A 1 181 ? 4.815 5.419 1.798 1.00 97.19 181 SER A CA 1
ATOM 1436 C C . SER A 1 181 ? 5.633 6.670 1.440 1.00 97.19 181 SER A C 1
ATOM 1438 O O . SER A 1 181 ? 5.274 7.414 0.524 1.00 97.19 181 SER A O 1
ATOM 1440 N N . THR A 1 182 ? 6.777 6.892 2.092 1.00 96.56 182 THR A N 1
ATOM 1441 C CA . THR A 1 182 ? 7.639 8.058 1.820 1.00 96.56 182 THR A CA 1
ATOM 1442 C C . THR A 1 182 ? 8.305 7.992 0.445 1.00 96.56 182 THR A C 1
ATOM 1444 O O . THR A 1 182 ? 8.451 9.026 -0.211 1.00 96.56 182 THR A O 1
ATOM 1447 N N . THR A 1 183 ? 8.654 6.791 -0.025 1.00 97.56 183 THR A N 1
ATOM 1448 C CA . THR A 1 183 ? 9.191 6.559 -1.374 1.00 97.56 183 THR A CA 1
ATOM 1449 C C . THR A 1 183 ? 8.148 6.893 -2.441 1.00 97.56 183 THR A C 1
ATOM 1451 O O . THR A 1 183 ? 8.452 7.666 -3.347 1.00 97.56 183 THR A O 1
ATOM 1454 N N . LEU A 1 184 ? 6.904 6.420 -2.287 1.00 97.50 184 LEU A N 1
ATOM 1455 C CA . LEU A 1 184 ? 5.783 6.738 -3.180 1.00 97.50 184 LEU A CA 1
ATOM 1456 C C . LEU A 1 184 ? 5.522 8.247 -3.256 1.00 97.50 184 LEU A C 1
ATOM 1458 O O . LEU A 1 184 ? 5.330 8.773 -4.346 1.00 97.50 184 LEU A O 1
ATOM 1462 N N . ARG A 1 185 ? 5.599 8.978 -2.133 1.00 96.44 185 ARG A N 1
ATOM 1463 C CA . ARG A 1 185 ? 5.446 10.450 -2.130 1.00 96.44 185 ARG A CA 1
ATOM 1464 C C . ARG A 1 185 ? 6.518 11.184 -2.937 1.00 96.44 185 ARG A C 1
ATOM 1466 O O . ARG A 1 185 ? 6.297 12.317 -3.360 1.00 96.44 185 ARG A O 1
ATOM 1473 N N . LYS A 1 186 ? 7.707 10.595 -3.092 1.00 97.31 186 LYS A N 1
ATOM 1474 C CA . LYS A 1 186 ? 8.795 11.156 -3.911 1.00 97.31 186 LYS A CA 1
ATOM 1475 C C . LYS A 1 186 ? 8.755 10.682 -5.356 1.00 97.31 186 LYS A C 1
ATOM 1477 O O . LYS A 1 186 ? 9.479 11.245 -6.177 1.00 97.31 186 LYS A O 1
ATOM 1482 N N . ASP A 1 187 ? 7.940 9.681 -5.657 1.00 97.31 187 ASP A N 1
ATOM 1483 C CA . ASP A 1 187 ? 7.837 9.105 -6.982 1.00 97.31 187 ASP A CA 1
ATOM 1484 C C . ASP A 1 187 ? 6.962 9.969 -7.893 1.00 97.31 187 ASP A C 1
ATOM 1486 O O . ASP A 1 187 ? 5.758 10.139 -7.689 1.00 97.31 187 ASP A O 1
ATOM 1490 N N . THR A 1 188 ? 7.590 10.537 -8.918 1.00 96.81 188 THR A N 1
ATOM 1491 C CA . THR A 1 188 ? 6.896 11.293 -9.963 1.00 96.81 188 THR A CA 1
ATOM 1492 C C . THR A 1 188 ? 6.320 10.383 -11.044 1.00 96.81 188 THR A C 1
ATOM 1494 O O . THR A 1 188 ? 5.564 10.860 -11.881 1.00 96.81 188 THR A O 1
ATOM 1497 N N . ILE A 1 189 ? 6.698 9.102 -11.064 1.00 97.81 189 ILE A N 1
ATOM 1498 C CA . ILE A 1 189 ? 6.212 8.116 -12.023 1.00 97.81 189 ILE A CA 1
ATOM 1499 C C . ILE A 1 189 ? 4.959 7.460 -11.456 1.00 97.81 189 ILE A C 1
ATOM 1501 O O . ILE A 1 189 ? 4.972 6.912 -10.350 1.00 97.81 189 ILE A O 1
ATOM 1505 N N . ARG A 1 190 ? 3.862 7.518 -12.213 1.00 94.56 190 ARG A N 1
ATOM 1506 C CA . ARG A 1 190 ? 2.544 7.092 -11.724 1.00 94.56 190 ARG A CA 1
ATOM 1507 C C . ARG A 1 190 ? 2.010 5.869 -12.460 1.00 94.56 190 ARG A C 1
ATOM 1509 O O . ARG A 1 190 ? 1.184 5.161 -11.897 1.00 94.56 190 ARG A O 1
ATOM 1516 N N . THR A 1 191 ? 2.517 5.576 -13.657 1.00 96.88 191 THR A N 1
ATOM 1517 C CA . THR A 1 191 ? 2.029 4.462 -14.488 1.00 96.88 191 THR A CA 1
ATOM 1518 C C . THR A 1 191 ? 3.091 3.395 -14.759 1.00 96.88 191 THR A C 1
ATOM 1520 O O . THR A 1 191 ? 4.299 3.621 -14.642 1.00 96.88 191 THR A O 1
ATOM 1523 N N . HIS A 1 192 ? 2.629 2.208 -15.153 1.00 97.44 192 HIS A N 1
ATOM 1524 C CA . HIS A 1 192 ? 3.482 1.096 -15.571 1.00 97.44 192 HIS A CA 1
ATOM 1525 C C . HIS A 1 192 ? 4.300 1.444 -16.828 1.00 97.44 192 HIS A C 1
ATOM 1527 O O . HIS A 1 192 ? 5.501 1.189 -16.893 1.00 97.44 192 HIS A O 1
ATOM 1533 N N . GLU A 1 193 ? 3.669 2.077 -17.814 1.00 97.81 193 GLU A N 1
ATOM 1534 C CA . GLU A 1 193 ? 4.282 2.500 -19.071 1.00 97.81 193 GLU A CA 1
ATOM 1535 C C . GLU A 1 193 ? 5.401 3.522 -18.842 1.00 97.81 193 GLU A C 1
ATOM 1537 O O . GLU A 1 193 ? 6.507 3.367 -19.369 1.00 97.81 193 GLU A O 1
ATOM 1542 N N . GLU A 1 194 ? 5.145 4.543 -18.019 1.00 97.94 194 GLU A N 1
ATOM 1543 C CA . GLU A 1 194 ? 6.162 5.525 -17.640 1.00 97.94 194 GLU A CA 1
ATOM 1544 C C . GLU A 1 194 ? 7.321 4.869 -16.891 1.00 97.94 194 GLU A C 1
ATOM 1546 O O . GLU A 1 194 ? 8.474 5.214 -17.142 1.00 97.94 194 GLU A O 1
ATOM 1551 N N . ALA A 1 195 ? 7.042 3.900 -16.015 1.00 98.38 195 ALA A N 1
ATOM 1552 C CA . ALA A 1 195 ? 8.074 3.170 -15.291 1.00 98.38 195 ALA A CA 1
ATOM 1553 C C . ALA A 1 195 ? 8.996 2.377 -16.225 1.00 98.38 195 ALA A C 1
ATOM 1555 O O . ALA A 1 195 ? 10.219 2.455 -16.091 1.00 98.38 195 ALA A O 1
ATOM 1556 N N . LEU A 1 196 ? 8.438 1.672 -17.214 1.00 98.31 196 LEU A N 1
ATOM 1557 C CA . LEU A 1 196 ? 9.223 0.972 -18.235 1.00 98.31 196 LEU A CA 1
ATOM 1558 C C . LEU A 1 196 ? 10.115 1.942 -19.019 1.00 98.31 196 LEU A C 1
ATOM 1560 O O . LEU A 1 196 ? 11.312 1.690 -19.193 1.00 98.31 196 LEU A O 1
ATOM 1564 N N . ILE A 1 197 ? 9.546 3.063 -19.470 1.00 97.94 197 ILE A N 1
ATOM 1565 C CA . ILE A 1 197 ? 10.269 4.115 -20.198 1.00 97.94 197 ILE A CA 1
ATOM 1566 C C . ILE A 1 197 ? 11.400 4.686 -19.343 1.00 97.94 197 ILE A C 1
ATOM 1568 O O . ILE A 1 197 ? 12.525 4.874 -19.811 1.00 97.94 197 ILE A O 1
ATOM 1572 N N . GLU A 1 198 ? 11.120 4.945 -18.074 1.00 97.25 198 GLU A N 1
ATOM 1573 C CA . GLU A 1 198 ? 12.060 5.540 -17.142 1.00 97.25 198 GLU A CA 1
ATOM 1574 C C . GLU A 1 198 ? 13.225 4.590 -16.809 1.00 97.25 198 GLU A C 1
ATOM 1576 O O . GLU A 1 198 ? 14.384 5.014 -16.744 1.00 97.25 198 GLU A O 1
ATOM 1581 N N . ILE A 1 199 ? 12.958 3.288 -16.683 1.00 97.62 199 ILE A N 1
ATOM 1582 C CA . ILE A 1 199 ? 14.001 2.261 -16.556 1.00 97.62 199 ILE A CA 1
ATOM 1583 C C . ILE A 1 199 ? 14.851 2.203 -17.830 1.00 97.62 199 ILE A C 1
ATOM 1585 O O . ILE A 1 199 ? 16.083 2.200 -17.742 1.00 97.62 199 ILE A O 1
ATOM 1589 N N . TYR A 1 200 ? 14.229 2.231 -19.013 1.00 97.31 200 TYR A N 1
ATOM 1590 C CA . TYR A 1 200 ? 14.956 2.242 -20.284 1.00 97.31 200 TYR A CA 1
ATOM 1591 C C . TYR A 1 200 ? 15.915 3.432 -20.378 1.00 97.31 200 TYR A C 1
ATOM 1593 O O . TYR A 1 200 ? 17.096 3.231 -20.658 1.00 97.31 200 TYR A O 1
ATOM 1601 N N . ARG A 1 201 ? 15.455 4.655 -20.067 1.00 95.19 201 ARG A N 1
ATOM 1602 C CA . ARG A 1 201 ? 16.298 5.868 -20.072 1.00 95.19 201 ARG A CA 1
ATOM 1603 C C . ARG A 1 201 ? 17.537 5.723 -19.192 1.00 95.19 201 ARG A C 1
ATOM 1605 O O . ARG A 1 201 ? 18.612 6.195 -19.556 1.00 95.19 201 ARG A O 1
ATOM 1612 N N . ARG A 1 202 ? 17.416 5.068 -18.033 1.00 94.44 202 ARG A N 1
ATOM 1613 C CA . ARG A 1 202 ? 18.551 4.868 -17.115 1.00 94.44 202 ARG A CA 1
ATOM 1614 C C . ARG A 1 202 ? 19.547 3.828 -17.605 1.00 94.44 202 ARG A C 1
ATOM 1616 O O . ARG A 1 202 ? 20.746 3.977 -17.364 1.00 94.44 202 ARG A O 1
ATOM 1623 N N . LEU A 1 203 ? 19.062 2.783 -18.267 1.00 94.12 203 LEU A N 1
ATOM 1624 C CA . LEU A 1 203 ? 19.900 1.705 -18.786 1.00 94.12 203 LEU A CA 1
ATOM 1625 C C . LEU A 1 203 ? 20.561 2.072 -20.120 1.00 94.12 203 LEU A C 1
ATOM 1627 O O . LEU A 1 203 ? 21.704 1.676 -20.360 1.00 94.12 203 LEU A O 1
ATOM 1631 N N . ARG A 1 204 ? 19.868 2.848 -20.960 1.00 93.88 204 ARG A N 1
ATOM 1632 C CA . ARG A 1 204 ? 20.287 3.268 -22.304 1.00 93.88 204 ARG A CA 1
ATOM 1633 C C . ARG A 1 204 ? 20.097 4.781 -22.500 1.00 93.88 204 ARG A C 1
ATOM 1635 O O . ARG A 1 204 ? 19.244 5.199 -23.274 1.00 93.88 204 ARG A O 1
ATOM 1642 N N . PRO A 1 205 ? 20.901 5.627 -21.833 1.00 89.06 205 PRO A N 1
ATOM 1643 C CA . PRO A 1 205 ? 20.711 7.082 -21.846 1.00 89.06 205 PRO A CA 1
ATOM 1644 C C . PRO A 1 205 ? 20.945 7.759 -23.208 1.00 89.06 205 PRO A C 1
ATOM 1646 O O . PRO A 1 205 ? 20.621 8.932 -23.350 1.00 89.06 205 PRO A O 1
ATOM 1649 N N . GLY A 1 206 ? 21.527 7.056 -24.186 1.00 89.19 206 GLY A N 1
ATOM 1650 C CA . GLY A 1 206 ? 21.775 7.576 -25.536 1.00 89.19 206 GLY A CA 1
ATOM 1651 C C . GLY A 1 206 ? 20.697 7.232 -26.567 1.00 89.19 206 GLY A C 1
ATOM 1652 O O . GLY A 1 206 ? 20.685 7.838 -27.634 1.00 89.19 206 GLY A O 1
ATOM 1653 N N . ASP A 1 207 ? 19.792 6.300 -26.254 1.00 90.75 207 ASP A N 1
ATOM 1654 C CA . ASP A 1 207 ? 18.768 5.832 -27.189 1.00 90.75 207 ASP A CA 1
ATOM 1655 C C . ASP A 1 207 ? 17.411 6.454 -26.822 1.00 90.75 207 ASP A C 1
ATOM 1657 O O . ASP A 1 207 ? 17.023 6.413 -25.649 1.00 90.75 207 ASP A O 1
ATOM 1661 N N . PRO A 1 208 ? 16.643 6.998 -27.784 1.00 92.94 208 PRO A N 1
ATOM 1662 C CA . PRO A 1 208 ? 15.309 7.510 -27.496 1.00 92.94 208 PRO A CA 1
ATOM 1663 C C . PRO A 1 208 ? 14.390 6.359 -27.040 1.00 92.94 208 PRO A C 1
ATOM 1665 O O . PRO A 1 208 ? 14.257 5.367 -27.761 1.00 92.94 208 PRO A O 1
ATOM 1668 N N . PRO A 1 209 ? 13.749 6.455 -25.860 1.00 94.81 209 PRO A N 1
ATOM 1669 C CA . PRO A 1 209 ? 12.856 5.409 -25.380 1.00 94.81 209 PRO A CA 1
ATOM 1670 C C . PRO A 1 209 ? 11.528 5.425 -26.146 1.00 94.81 209 PRO A C 1
ATOM 1672 O O . PRO A 1 209 ? 10.894 6.471 -26.285 1.00 94.81 209 PRO A O 1
ATOM 1675 N N . THR A 1 210 ? 11.062 4.251 -26.564 1.00 96.62 210 THR A N 1
ATOM 1676 C CA . THR A 1 210 ? 9.667 4.022 -26.975 1.00 96.62 210 THR A CA 1
ATOM 1677 C C . THR A 1 210 ? 9.041 2.988 -26.052 1.00 96.62 210 THR A C 1
ATOM 1679 O O . THR A 1 210 ? 9.751 2.116 -25.556 1.00 96.62 210 THR A O 1
ATOM 1682 N N . LEU A 1 211 ? 7.723 3.030 -25.843 1.00 97.25 211 LEU A N 1
ATOM 1683 C CA . LEU A 1 211 ? 7.058 2.067 -24.961 1.00 97.25 211 LEU A CA 1
ATOM 1684 C C . LEU A 1 211 ? 7.372 0.608 -25.347 1.00 97.25 211 LEU A C 1
ATOM 1686 O O . LEU A 1 211 ? 7.718 -0.194 -24.480 1.00 97.25 211 LEU A O 1
ATOM 1690 N N . ASP A 1 212 ? 7.342 0.282 -26.640 1.00 97.62 212 ASP A N 1
ATOM 1691 C CA . ASP A 1 212 ? 7.613 -1.074 -27.131 1.00 97.62 212 ASP A CA 1
ATOM 1692 C C . ASP A 1 212 ? 9.052 -1.530 -26.865 1.00 97.62 212 ASP A C 1
ATOM 1694 O O . ASP A 1 212 ? 9.283 -2.662 -26.428 1.00 97.62 212 ASP A O 1
ATOM 1698 N N . SER A 1 213 ? 10.034 -0.651 -27.099 1.00 97.38 213 SER A N 1
ATOM 1699 C CA . SER A 1 213 ? 11.448 -0.956 -26.841 1.00 97.38 213 SER A CA 1
ATOM 1700 C C . SER A 1 213 ? 11.737 -1.059 -25.345 1.00 97.38 213 SER A C 1
ATOM 1702 O O . SER A 1 213 ? 12.481 -1.946 -24.923 1.00 97.38 213 SER A O 1
ATOM 1704 N N . SER A 1 214 ? 11.103 -0.212 -24.534 1.00 97.94 214 SER A N 1
ATOM 1705 C CA . SER A 1 214 ? 11.179 -0.239 -23.075 1.00 97.94 214 SER A CA 1
ATOM 1706 C C . SER A 1 214 ? 10.588 -1.516 -22.488 1.00 97.94 214 SER A C 1
ATOM 1708 O O . SER A 1 214 ? 11.259 -2.192 -21.706 1.00 97.94 214 SER A O 1
ATOM 1710 N N . ARG A 1 215 ? 9.387 -1.906 -22.928 1.00 97.94 215 ARG A N 1
ATOM 1711 C CA . ARG A 1 215 ? 8.754 -3.172 -22.542 1.00 97.94 215 ARG A CA 1
ATOM 1712 C C . ARG A 1 215 ? 9.616 -4.361 -22.951 1.00 97.94 215 ARG A C 1
ATOM 1714 O O . ARG A 1 215 ? 9.948 -5.197 -22.119 1.00 97.94 215 ARG A O 1
ATOM 1721 N N . SER A 1 216 ? 10.047 -4.396 -24.212 1.00 97.94 216 SER A N 1
ATOM 1722 C CA . SER A 1 216 ? 10.882 -5.481 -24.738 1.00 97.94 216 SER A CA 1
ATOM 1723 C C . SER A 1 216 ? 12.208 -5.609 -23.991 1.00 97.94 216 SER A C 1
ATOM 1725 O O . SER A 1 216 ? 12.681 -6.725 -23.778 1.00 97.94 216 SER A O 1
ATOM 1727 N N . LEU A 1 217 ? 12.831 -4.494 -23.596 1.00 97.19 217 LEU A N 1
ATOM 1728 C CA . LEU A 1 217 ? 14.046 -4.512 -22.785 1.00 97.19 217 LEU A CA 1
ATOM 1729 C C . LEU A 1 217 ? 13.771 -5.148 -21.419 1.00 97.19 217 LEU A C 1
ATOM 1731 O O . LEU A 1 217 ? 14.464 -6.095 -21.060 1.00 97.19 217 LEU A O 1
ATOM 1735 N N . PHE A 1 218 ? 12.760 -4.662 -20.697 1.00 97.75 218 PHE A N 1
ATOM 1736 C CA . PHE A 1 218 ? 12.441 -5.126 -19.346 1.00 97.75 218 PHE A CA 1
ATOM 1737 C C . PHE A 1 218 ? 12.077 -6.619 -19.309 1.00 97.75 218 PHE A C 1
ATOM 1739 O O . PHE A 1 218 ? 12.661 -7.378 -18.535 1.00 97.75 218 PHE A O 1
ATOM 1746 N N . GLU A 1 219 ? 11.210 -7.064 -20.224 1.00 97.44 219 GLU A N 1
ATOM 1747 C CA . GLU A 1 219 ? 10.836 -8.477 -20.394 1.00 97.44 219 GLU A CA 1
ATOM 1748 C C . GLU A 1 219 ? 12.057 -9.370 -20.627 1.00 97.44 219 GLU A C 1
ATOM 1750 O O . GLU A 1 219 ? 12.243 -10.410 -19.992 1.00 97.44 219 GLU A O 1
ATOM 1755 N N . ASN A 1 220 ? 12.958 -8.932 -21.505 1.00 97.12 220 ASN A N 1
ATOM 1756 C CA . ASN A 1 220 ? 14.184 -9.662 -21.783 1.00 97.12 220 ASN A CA 1
ATOM 1757 C C . ASN A 1 220 ? 15.165 -9.688 -20.607 1.00 97.12 220 ASN A C 1
ATOM 1759 O O . ASN A 1 220 ? 16.002 -10.587 -20.571 1.00 97.12 220 ASN A O 1
ATOM 1763 N N . MET A 1 221 ? 15.107 -8.719 -19.694 1.00 96.44 221 MET A N 1
ATOM 1764 C CA . MET A 1 221 ? 16.005 -8.659 -18.544 1.00 96.44 221 MET A CA 1
ATOM 1765 C C . MET A 1 221 ? 15.573 -9.583 -17.416 1.00 96.44 221 MET A C 1
ATOM 1767 O O . MET A 1 221 ? 16.451 -10.171 -16.798 1.00 96.44 221 MET A O 1
ATOM 1771 N N . PHE A 1 222 ? 14.269 -9.719 -17.156 1.00 96.75 222 PHE A N 1
ATOM 1772 C CA . PHE A 1 222 ? 13.780 -10.385 -15.940 1.00 96.75 222 PHE A CA 1
ATOM 1773 C C . PHE A 1 222 ? 12.876 -11.594 -16.187 1.00 96.75 222 PHE A C 1
ATOM 1775 O O . PHE A 1 222 ? 12.827 -12.490 -15.347 1.00 96.75 222 PHE A O 1
ATOM 1782 N N . PHE A 1 223 ? 12.198 -11.667 -17.335 1.00 96.00 223 PHE A N 1
ATOM 1783 C CA . PHE A 1 223 ? 11.166 -12.681 -17.582 1.00 96.00 223 PHE A CA 1
ATOM 1784 C C . PHE A 1 223 ? 11.490 -13.628 -18.740 1.00 96.00 223 PHE A C 1
ATOM 1786 O O . PHE A 1 223 ? 10.846 -14.663 -18.899 1.00 96.00 223 PHE A O 1
ATOM 1793 N N . ASN A 1 224 ? 12.531 -13.341 -19.524 1.00 96.88 224 ASN A N 1
ATOM 1794 C CA . ASN A 1 224 ? 13.011 -14.259 -20.548 1.00 96.88 224 ASN A CA 1
ATOM 1795 C C . ASN A 1 224 ? 13.943 -15.327 -19.930 1.00 96.88 224 ASN A C 1
ATOM 1797 O O . ASN A 1 224 ? 15.077 -14.997 -19.570 1.00 96.88 224 ASN A O 1
ATOM 1801 N N . PRO A 1 225 ? 13.559 -16.618 -19.887 1.00 95.19 225 PRO A N 1
ATOM 1802 C CA . PRO A 1 225 ? 14.372 -17.676 -19.274 1.00 95.19 225 PRO A CA 1
ATOM 1803 C C . PRO A 1 225 ? 15.700 -17.914 -20.011 1.00 95.19 225 PRO A C 1
ATOM 1805 O O . PRO A 1 225 ? 16.687 -18.359 -19.425 1.00 95.19 225 PRO A O 1
ATOM 1808 N N . GLN A 1 226 ? 15.783 -17.563 -21.299 1.00 95.94 226 GLN A N 1
ATOM 1809 C CA . GLN A 1 226 ? 17.033 -17.600 -22.059 1.00 95.94 226 GLN A CA 1
ATOM 1810 C C . GLN A 1 226 ? 17.951 -16.419 -21.757 1.00 95.94 226 GLN A C 1
ATOM 1812 O O . GLN A 1 226 ? 19.062 -16.393 -22.274 1.00 95.94 226 GLN A O 1
ATOM 1817 N N . LYS A 1 227 ? 17.559 -15.451 -20.921 1.00 95.50 227 LYS A N 1
ATOM 1818 C CA . LYS A 1 227 ? 18.370 -14.276 -20.536 1.00 95.50 227 LYS A CA 1
ATOM 1819 C C . LYS A 1 227 ? 18.509 -14.101 -19.021 1.00 95.50 227 LYS A C 1
ATOM 1821 O O . LYS A 1 227 ? 19.547 -13.606 -18.593 1.00 95.50 227 LYS A O 1
ATOM 1826 N N . TYR A 1 228 ? 17.534 -14.580 -18.251 1.00 97.12 228 TYR A N 1
ATOM 1827 C CA . TYR A 1 228 ? 17.498 -14.514 -16.796 1.00 97.12 228 TYR A CA 1
ATOM 1828 C C . TYR A 1 228 ? 17.305 -15.902 -16.178 1.00 97.12 228 TYR A C 1
ATOM 1830 O O . TYR A 1 228 ? 16.316 -16.580 -16.453 1.00 97.12 228 TYR A O 1
ATOM 1838 N N . ASP A 1 229 ? 18.252 -16.340 -15.352 1.00 96.38 229 ASP A N 1
ATOM 1839 C CA . ASP A 1 229 ? 18.194 -17.628 -14.666 1.00 96.38 229 ASP A CA 1
ATOM 1840 C C . ASP A 1 229 ? 18.953 -17.591 -13.335 1.00 96.38 229 ASP A C 1
ATOM 1842 O O . ASP A 1 229 ? 20.102 -17.158 -13.268 1.00 96.38 229 ASP A O 1
ATOM 1846 N N . PHE A 1 230 ? 18.325 -18.102 -12.279 1.00 95.31 230 PHE A N 1
ATOM 1847 C CA . PHE A 1 230 ? 18.942 -18.305 -10.967 1.00 95.31 230 PHE A CA 1
ATOM 1848 C C . PHE A 1 230 ? 19.704 -19.631 -10.857 1.00 95.31 230 PHE A C 1
ATOM 1850 O O . PHE A 1 230 ? 20.389 -19.856 -9.861 1.00 95.31 230 PHE A O 1
ATOM 1857 N N . SER A 1 231 ? 19.626 -20.505 -11.867 1.00 94.44 231 SER A N 1
ATOM 1858 C CA . SER A 1 231 ? 19.996 -21.923 -11.785 1.00 94.44 231 SER A CA 1
ATOM 1859 C C . SER A 1 231 ? 19.180 -22.672 -10.722 1.00 94.44 231 SER A C 1
ATOM 1861 O O . SER A 1 231 ? 18.327 -22.105 -10.042 1.00 94.44 231 SER A O 1
ATOM 1863 N N . ARG A 1 232 ? 19.436 -23.974 -10.552 1.00 92.62 232 ARG A N 1
ATOM 1864 C CA . ARG A 1 232 ? 18.834 -24.741 -9.454 1.00 92.62 232 ARG A CA 1
ATOM 1865 C C . ARG A 1 232 ? 19.309 -24.245 -8.087 1.00 92.62 232 ARG A C 1
ATOM 1867 O O . ARG A 1 232 ? 18.505 -24.194 -7.170 1.00 92.62 232 ARG A O 1
ATOM 1874 N N . VAL A 1 233 ? 20.591 -23.893 -7.957 1.00 92.44 233 VAL A N 1
ATOM 1875 C CA . VAL A 1 233 ? 21.189 -23.510 -6.666 1.00 92.44 233 VAL A CA 1
ATOM 1876 C C . VAL A 1 233 ? 20.658 -22.162 -6.192 1.00 92.44 233 VAL A C 1
ATOM 1878 O O . VAL A 1 233 ? 20.339 -22.036 -5.023 1.00 92.44 233 VAL A O 1
ATOM 1881 N N . GLY A 1 234 ? 20.502 -21.180 -7.083 1.00 89.62 234 GLY A N 1
ATOM 1882 C CA . GLY A 1 234 ? 19.997 -19.858 -6.701 1.00 89.62 234 GLY A CA 1
ATOM 1883 C C . GLY A 1 234 ? 18.483 -19.786 -6.478 1.00 89.62 234 GLY A C 1
ATOM 1884 O O . GLY A 1 234 ? 17.998 -18.729 -6.094 1.00 89.62 234 GLY A O 1
ATOM 1885 N N . ARG A 1 235 ? 17.726 -20.861 -6.754 1.00 89.88 235 ARG A N 1
ATOM 1886 C CA . ARG A 1 235 ? 16.278 -20.951 -6.468 1.00 89.88 235 ARG A CA 1
ATOM 1887 C C . ARG A 1 235 ? 15.957 -21.674 -5.155 1.00 89.88 235 ARG A C 1
ATOM 1889 O O . ARG A 1 235 ? 14.799 -21.626 -4.747 1.00 89.88 235 ARG A O 1
ATOM 1896 N N . LEU A 1 236 ? 16.920 -22.408 -4.590 1.00 86.94 236 LEU A N 1
ATOM 1897 C CA . LEU A 1 236 ? 16.797 -23.104 -3.303 1.00 86.94 236 LEU A CA 1
ATOM 1898 C C . LEU A 1 236 ? 17.038 -22.124 -2.155 1.00 86.94 236 LEU A C 1
ATOM 1900 O O . LEU A 1 236 ? 16.345 -22.287 -1.130 1.00 86.94 236 LEU A O 1
#

Sequence (236 aa):
DRQLFVAQIIPYRGSWVEFEYDAKNLLYVRIDRKRKFLATVFLRALGLRGADEILKTFYAIDRISLREGEPRWAVSPTLQGRRVKSEVIIDKSHKIGAGKKISKSALVALQEAGIEWVEVAEAEFEGTFAAIDVVDPATGEVILEANDEVTRLAVSMVQEKQVEEIEIFSPERDDIGTVLSTTLRKDTIRTHEEALIEIYRRLRPGDPPTLDSSRSLFENMFFNPQKYDFSRVGRL

InterPro domains:
  IPR007642 RNA polymerase Rpb2, domain 2 [PF04561] (5-56)
  IPR037034 RNA polymerase Rpb2, domain 2 superfamily [G3DSA:3.90.1110.10] (1-236)

Foldseek 3Di:
DDDKDKDWDDAPFFWIKMWTADPVLAIWIDINPFDIDGCVLVVCLVPCWALLSVLVVAFDKWKWFLPDDAIWTFLDPVLAQFFAQAWDDLDPPDIHHHRGGQHPVNSVSCVVSVPTTTHTDLCVLPQKFFSAFQALPVPRHTLHHHLHRCHPVSSVVSVVSVNGMTMIGHQCSGPNHCHSSVSVVVDPDGGNQSSLQVVCCRVPVPDRDDSVVSSVVSCQRDPPCVRGHRPPVNVD